Protein AF-A0A1M6PSC4-F1 (afdb_monomer_lite)

pLDDT: mean 75.32, std 22.08, range [25.25, 97.0]

Secondary structure (DSSP, 8-state):
--SHHHHHHHHHHHTTTTHHHHHHHHHHHHHHHHHHHT--TT-HHHHHHHHHHHHHHHHHHHHHHHHHHHHHHHHHHHHHHHHHHHHHHHHTT--HHHHHHHHHHHHHHHHHHHHH-S-HHHHHHHHHHHHHHHHHHHHHHHHHHHH---S--HHHHHHHTTS----SS-HHHHHHHHHHHHHHHHHHHHHHHHHHHHHHHHHH-TT--HHHHHHHHHHHHHHHHHHHHHHHHHHHHHHHHHHHHHHHHTT--HHHHHTSHHHHHHHHHHHHHHHHHHHHHHHHHHHHHHHHHHHHHHHHHTT--SSSSGGGT-SS----------S------------

Foldseek 3Di:
DPPPVVVVVVVVVVVVVVVVVVVVVVLVVVVVVVVVVPDDPVCVPVVVVVVVVLVVQLVVLCVPVPQLSNLQSVLVVVLVVLVVVLVVVVQVVPQNQVSLLVSLLVNLCSNLCSRPNDDLLSVLLSVLLNVLLVVLLVVLLVVLVVVPLFDDFPVVCVVCVVDPPDSVYGRSSVLSSVLSVVQSVLSSVLLSVLSVVLVVVCLVPVVDDLVRSLVVSLVVLVVVLVVSLVVLVCVVCVVCVVVVVVCVVVVDDPVCVCPGSVNVSSVVSSVSSSVSSVSSSSSSSNSSSVSSVVVVVVVVVVPDDDDCSVVVVPPPDDDDDDPDDDPDDDDDDDDDDDD

Sequence (339 aa):
MKQNHRKIFNNRKKGRRSRDSTCITFLFSLWIIQFSLAQQPGVSKQMNVIIILALILFILMKLIGKEKGTKAFFSLIINFLIIFTAIMLIAHNLNPITITILACILISYVSLFTINGKHPKTYAAFWSTLLTLAVLFFFIYFIGYAARIQGFSEEEFEEISLYSLYIGTNFTKLIISTIIMSLIGAIIDTAISISSSMNEVFLHNPSITRRKLFESGLNISRDILGTTTNTLYFAFVGGYMALILWLKDLHYSFGTIINSKVFCSEIISILCSSLGVTLIIPITAGITSYILLSKKQYAVADGNSSENLEHLSDSSPDLAIDSNLDTNKIDIIKGDDIP

InterPro domains:
  IPR012507 YibE/F-like [PF07907] (53-292)
  IPR012507 YibE/F-like [PTHR41771] (48-295)

Structure (mmCIF, N/CA/C/O backbone):
data_AF-A0A1M6PSC4-F1
#
_entry.id   AF-A0A1M6PSC4-F1
#
loop_
_atom_site.group_PDB
_atom_site.id
_atom_site.type_symbol
_atom_site.label_atom_id
_atom_site.label_alt_id
_atom_site.label_comp_id
_atom_site.label_asym_id
_atom_site.label_entity_id
_atom_site.label_seq_id
_atom_site.pdbx_PDB_ins_code
_atom_site.Cartn_x
_atom_site.Cartn_y
_atom_site.Cartn_z
_atom_site.occupancy
_atom_site.B_iso_or_equiv
_atom_site.auth_seq_id
_atom_site.auth_comp_id
_atom_site.auth_asym_id
_atom_site.auth_atom_id
_atom_site.pdbx_PDB_model_num
ATOM 1 N N . MET A 1 1 ? -1.200 -35.370 41.599 1.00 47.78 1 MET A N 1
ATOM 2 C CA . MET A 1 1 ? -0.891 -35.448 40.146 1.00 47.78 1 MET A CA 1
ATOM 3 C C . MET A 1 1 ? -1.398 -34.280 39.271 1.00 47.78 1 MET A C 1
ATOM 5 O O . MET A 1 1 ? -0.823 -34.076 38.212 1.00 47.78 1 MET A O 1
ATOM 9 N N . LYS A 1 2 ? -2.394 -33.460 39.662 1.00 47.69 2 LYS A N 1
ATOM 10 C CA . LYS A 1 2 ? -2.943 -32.381 38.794 1.00 47.69 2 LYS A CA 1
ATOM 11 C C . LYS A 1 2 ? -2.217 -31.016 38.821 1.00 47.69 2 LYS A C 1
ATOM 13 O O . LYS A 1 2 ? -2.503 -30.176 37.972 1.00 47.69 2 LYS A O 1
ATOM 18 N N . GLN A 1 3 ? -1.260 -30.779 39.725 1.00 42.09 3 GLN A N 1
ATOM 19 C CA . GLN A 1 3 ? -0.541 -29.490 39.806 1.00 42.09 3 GLN A CA 1
ATOM 20 C C . GLN A 1 3 ? 0.710 -29.385 38.908 1.00 42.09 3 GLN A C 1
ATOM 22 O O . GLN A 1 3 ? 1.080 -28.277 38.523 1.00 42.09 3 GLN A O 1
ATOM 27 N N . ASN A 1 4 ? 1.320 -30.501 38.485 1.00 39.34 4 ASN A N 1
ATOM 28 C CA . ASN A 1 4 ? 2.536 -30.463 37.654 1.00 39.34 4 ASN A CA 1
ATOM 29 C C . ASN A 1 4 ? 2.275 -30.181 36.163 1.00 39.34 4 ASN A C 1
ATOM 31 O O . ASN A 1 4 ? 3.125 -29.601 35.489 1.00 39.34 4 ASN A O 1
ATOM 35 N N . HIS A 1 5 ? 1.082 -30.485 35.641 1.00 47.16 5 HIS A N 1
ATOM 36 C CA . HIS A 1 5 ? 0.770 -30.243 34.226 1.00 47.16 5 HIS A CA 1
ATOM 37 C C . HIS A 1 5 ? 0.545 -28.761 33.874 1.00 47.16 5 HIS A C 1
ATOM 39 O O . HIS A 1 5 ? 0.805 -28.360 32.738 1.00 47.16 5 HIS A O 1
ATOM 45 N N . ARG A 1 6 ? 0.140 -27.910 34.832 1.00 46.25 6 ARG A N 1
ATOM 46 C CA . ARG A 1 6 ? -0.057 -26.468 34.573 1.00 46.25 6 ARG A CA 1
ATOM 47 C C . ARG A 1 6 ? 1.256 -25.685 34.441 1.00 46.25 6 ARG A C 1
ATOM 49 O O . ARG A 1 6 ? 1.306 -24.737 33.661 1.00 46.25 6 ARG A O 1
ATOM 56 N N . LYS A 1 7 ? 2.338 -26.095 35.117 1.00 44.38 7 LYS A N 1
ATOM 57 C CA . LYS A 1 7 ? 3.652 -25.425 35.000 1.00 44.38 7 LYS A CA 1
ATOM 58 C C . LYS A 1 7 ? 4.327 -25.670 33.642 1.00 44.38 7 LYS A C 1
ATOM 60 O O . LYS A 1 7 ? 4.937 -24.755 33.091 1.00 44.38 7 LYS A O 1
ATOM 65 N N . ILE A 1 8 ? 4.147 -26.852 33.048 1.00 49.69 8 ILE A N 1
ATOM 66 C CA . ILE A 1 8 ? 4.757 -27.203 31.751 1.00 49.69 8 ILE A CA 1
ATOM 67 C C . ILE A 1 8 ? 4.096 -26.436 30.592 1.00 49.69 8 ILE A C 1
ATOM 69 O O . ILE A 1 8 ? 4.782 -25.986 29.671 1.00 49.69 8 ILE A O 1
ATOM 73 N N . PHE A 1 9 ? 2.780 -26.205 30.651 1.00 46.97 9 PHE A N 1
ATOM 74 C CA . PHE A 1 9 ? 2.075 -25.437 29.619 1.00 46.97 9 PHE A CA 1
ATOM 75 C C . PHE A 1 9 ? 2.415 -23.938 29.649 1.00 46.97 9 PHE A C 1
ATOM 77 O O . PHE A 1 9 ? 2.524 -23.313 28.592 1.00 46.97 9 PHE A O 1
ATOM 84 N N . ASN A 1 10 ? 2.652 -23.369 30.837 1.00 40.81 10 ASN A N 1
ATOM 85 C CA . ASN A 1 10 ? 2.979 -21.947 30.965 1.00 40.81 10 ASN A CA 1
ATOM 86 C C . ASN A 1 10 ? 4.425 -21.630 30.528 1.00 40.81 10 ASN A C 1
ATOM 88 O O . ASN A 1 10 ? 4.666 -20.604 29.888 1.00 40.81 10 ASN A O 1
ATOM 92 N N . ASN A 1 11 ? 5.374 -22.552 30.741 1.00 41.44 11 ASN A N 1
ATOM 93 C CA . ASN A 1 11 ? 6.747 -22.401 30.236 1.00 41.44 11 ASN A CA 1
ATOM 94 C C . ASN A 1 11 ? 6.856 -22.545 28.706 1.00 41.44 11 ASN A C 1
ATOM 96 O O . ASN A 1 11 ? 7.694 -21.888 28.086 1.00 41.44 11 ASN A O 1
ATOM 100 N N . ARG A 1 12 ? 5.970 -23.315 28.055 1.00 41.81 12 ARG A N 1
ATOM 101 C CA . ARG A 1 12 ? 5.948 -23.417 26.582 1.00 41.81 12 ARG A CA 1
ATOM 102 C C . ARG A 1 12 ? 5.433 -22.151 25.883 1.00 41.81 12 ARG A C 1
ATOM 104 O O . ARG A 1 12 ? 5.868 -21.876 24.766 1.00 41.81 12 ARG A O 1
ATOM 111 N N . LYS A 1 13 ? 4.568 -21.348 26.520 1.00 39.62 13 LYS A N 1
ATOM 112 C CA . LYS A 1 13 ? 4.124 -20.051 25.961 1.00 39.62 13 LYS A CA 1
ATOM 113 C C . LYS A 1 13 ? 5.185 -18.952 26.094 1.00 39.62 13 LYS A C 1
ATOM 115 O O . LYS A 1 13 ? 5.331 -18.151 25.172 1.00 39.62 13 LYS A O 1
ATOM 120 N N . LYS A 1 14 ? 5.980 -18.949 27.172 1.00 36.34 14 LYS A N 1
ATOM 121 C CA . LYS A 1 14 ? 7.063 -17.965 27.370 1.00 36.34 14 LYS A CA 1
ATOM 122 C C . LYS A 1 14 ? 8.231 -18.175 26.386 1.00 36.34 14 LYS A C 1
ATOM 124 O O . LYS A 1 14 ? 8.782 -17.204 25.883 1.00 36.34 14 LYS A O 1
ATOM 129 N N . GLY A 1 15 ? 8.519 -19.427 26.007 1.00 34.31 15 GLY A N 1
ATOM 130 C CA . GLY A 1 15 ? 9.566 -19.788 25.033 1.00 34.31 15 GLY A CA 1
ATOM 131 C C . GLY A 1 15 ? 9.175 -19.772 23.542 1.00 34.31 15 GLY A C 1
ATOM 132 O O . GLY A 1 15 ? 10.025 -20.076 22.700 1.00 34.31 15 GLY A O 1
ATOM 133 N N . ARG A 1 16 ? 7.916 -19.461 23.188 1.00 40.41 16 ARG A N 1
ATOM 134 C CA . ARG A 1 16 ? 7.502 -19.192 21.790 1.00 40.41 16 ARG A CA 1
ATOM 135 C C . ARG A 1 16 ? 7.563 -17.706 21.445 1.00 40.41 16 ARG A C 1
ATOM 137 O O . ARG A 1 16 ? 8.015 -17.366 20.366 1.00 40.41 16 ARG A O 1
ATOM 144 N N . ARG A 1 17 ? 7.244 -16.822 22.397 1.00 40.16 17 ARG A N 1
ATOM 145 C CA . ARG A 1 17 ? 7.271 -15.364 22.181 1.00 40.16 17 ARG A CA 1
ATOM 146 C C . ARG A 1 17 ? 8.679 -14.781 21.980 1.00 40.16 17 ARG A C 1
ATOM 148 O O . ARG A 1 17 ? 8.799 -13.692 21.446 1.00 40.16 17 ARG A O 1
ATOM 155 N N . SER A 1 18 ? 9.724 -15.505 22.393 1.00 38.75 18 SER A N 1
ATOM 156 C CA . SER A 1 18 ? 11.133 -15.115 22.204 1.00 38.75 18 SER A CA 1
ATOM 157 C C . SER A 1 18 ? 11.758 -15.648 20.906 1.00 38.75 18 SER A C 1
ATOM 159 O O . SER A 1 18 ? 12.846 -15.203 20.541 1.00 38.75 18 SER A O 1
ATOM 161 N N . ARG A 1 19 ? 11.113 -16.614 20.232 1.00 40.97 19 ARG A N 1
ATOM 162 C CA . ARG A 1 19 ? 11.652 -17.267 19.025 1.00 40.97 19 ARG A CA 1
ATOM 163 C C . ARG A 1 19 ? 11.301 -16.512 17.741 1.00 40.97 19 ARG A C 1
ATOM 165 O O . ARG A 1 19 ? 12.108 -16.468 16.820 1.00 40.97 19 ARG A O 1
ATOM 172 N N . ASP A 1 20 ? 10.150 -15.844 17.725 1.00 46.88 20 ASP A N 1
ATOM 173 C CA . ASP A 1 20 ? 9.727 -15.032 16.578 1.00 46.88 20 ASP A CA 1
ATOM 174 C C . ASP A 1 20 ? 10.609 -13.778 16.426 1.00 46.88 20 ASP A C 1
ATOM 176 O O . ASP A 1 20 ? 11.007 -13.426 15.318 1.00 46.88 20 ASP A O 1
ATOM 180 N N . SER A 1 21 ? 11.027 -13.161 17.541 1.00 43.56 21 SER A N 1
ATOM 181 C CA . SER A 1 21 ? 11.945 -12.012 17.514 1.00 43.56 21 SER A CA 1
ATOM 182 C C . SER A 1 21 ? 13.343 -12.391 17.021 1.00 43.56 21 SER A C 1
ATOM 184 O O . SER A 1 21 ? 13.965 -11.620 16.298 1.00 43.56 21 SER A O 1
ATOM 186 N N . THR A 1 22 ? 13.842 -13.585 17.358 1.00 46.12 22 THR A N 1
ATOM 187 C CA . THR A 1 22 ? 15.180 -14.036 16.932 1.00 46.12 22 THR A CA 1
ATOM 188 C C . THR A 1 22 ? 15.235 -14.352 15.439 1.00 46.12 22 THR A C 1
ATOM 190 O O . THR A 1 22 ? 16.237 -14.046 14.803 1.00 46.12 22 THR A O 1
ATOM 193 N N . CYS A 1 23 ? 14.153 -14.872 14.852 1.00 42.59 23 CYS A N 1
ATOM 194 C CA . CYS A 1 23 ? 14.085 -15.131 13.412 1.00 42.59 23 CYS A CA 1
ATOM 195 C C . CYS A 1 23 ? 14.089 -13.831 12.587 1.00 42.59 23 CYS A C 1
ATOM 197 O O . CYS A 1 23 ? 14.853 -13.713 11.632 1.00 42.59 23 CYS A O 1
ATOM 199 N N . ILE A 1 24 ? 13.323 -12.818 13.011 1.00 49.88 24 ILE A N 1
ATOM 200 C CA . ILE A 1 24 ? 13.306 -11.498 12.356 1.00 49.88 24 ILE A CA 1
ATOM 201 C C . ILE A 1 24 ? 14.675 -10.820 12.474 1.00 49.88 24 ILE A C 1
ATOM 203 O O . ILE A 1 24 ? 15.174 -10.279 11.494 1.00 49.88 24 ILE A O 1
ATOM 207 N N . THR A 1 25 ? 15.316 -10.901 13.644 1.00 51.84 25 THR A N 1
ATOM 208 C CA . THR A 1 25 ? 16.642 -10.293 13.854 1.00 51.84 25 THR A CA 1
ATOM 209 C C . THR A 1 25 ? 17.720 -10.978 13.006 1.00 51.84 25 THR A C 1
ATOM 211 O O . THR A 1 25 ? 18.606 -10.306 12.492 1.00 51.84 25 THR A O 1
ATOM 214 N N . PHE A 1 26 ? 17.617 -12.296 12.798 1.00 57.78 26 PHE A N 1
ATOM 215 C CA . PHE A 1 26 ? 18.549 -13.059 11.964 1.00 57.78 26 PHE A CA 1
ATOM 216 C C . PHE A 1 26 ? 18.384 -12.760 10.467 1.00 57.78 26 PHE A C 1
ATOM 218 O O . PHE A 1 26 ? 19.369 -12.587 9.752 1.00 57.78 26 PHE A O 1
ATOM 225 N N . LEU A 1 27 ? 17.141 -12.629 9.991 1.00 51.41 27 LEU A N 1
ATOM 226 C CA . LEU A 1 27 ? 16.865 -12.180 8.623 1.00 51.41 27 LEU A CA 1
ATOM 227 C C . LEU A 1 27 ? 17.336 -10.733 8.404 1.00 51.41 27 LEU A C 1
ATOM 229 O O . LEU A 1 27 ? 17.891 -10.422 7.355 1.00 51.41 27 LEU A O 1
ATOM 233 N N . PHE A 1 28 ? 17.202 -9.877 9.420 1.00 52.31 28 PHE A N 1
ATOM 234 C CA . PHE A 1 28 ? 17.687 -8.496 9.395 1.00 52.31 28 PHE A CA 1
ATOM 235 C C . PHE A 1 28 ? 19.222 -8.410 9.369 1.00 52.31 28 PHE A C 1
ATOM 237 O O . PHE A 1 28 ? 19.784 -7.610 8.624 1.00 52.31 28 PHE A O 1
ATOM 244 N N . SER A 1 29 ? 19.924 -9.263 10.124 1.00 55.22 29 SER A N 1
ATOM 245 C CA . SER A 1 29 ? 21.392 -9.318 10.095 1.00 55.22 29 SER A CA 1
ATOM 246 C C . SER A 1 29 ? 21.925 -9.879 8.778 1.00 55.22 29 SER A C 1
ATOM 248 O O . SER A 1 29 ? 22.892 -9.349 8.236 1.00 55.22 29 SER A O 1
ATOM 250 N N . LEU A 1 30 ? 21.270 -10.907 8.227 1.00 60.22 30 LEU A N 1
ATOM 251 C CA . LEU A 1 30 ? 21.608 -11.456 6.911 1.00 60.22 30 LEU A CA 1
ATOM 252 C C . LEU A 1 30 ? 21.404 -10.403 5.806 1.00 60.22 30 LEU A C 1
ATOM 254 O O . LEU A 1 30 ? 22.179 -10.337 4.853 1.00 60.22 30 LEU A O 1
ATOM 258 N N . TRP A 1 31 ? 20.396 -9.544 5.975 1.00 62.03 31 TRP A N 1
ATOM 259 C CA . TRP A 1 31 ? 20.095 -8.436 5.077 1.00 62.03 31 TRP A CA 1
ATOM 260 C C . TRP A 1 31 ? 21.144 -7.319 5.122 1.00 62.03 31 TRP A C 1
ATOM 262 O O . TRP A 1 31 ? 21.599 -6.905 4.061 1.00 62.03 31 TRP A O 1
ATOM 272 N N . ILE A 1 32 ? 21.590 -6.877 6.307 1.00 61.88 32 ILE A N 1
ATOM 273 C CA . ILE A 1 32 ? 22.673 -5.876 6.418 1.00 61.88 32 ILE A CA 1
ATOM 274 C C . ILE A 1 32 ? 23.929 -6.363 5.689 1.00 61.88 32 ILE A C 1
ATOM 276 O O . ILE A 1 32 ? 24.582 -5.588 4.994 1.00 61.88 32 ILE A O 1
ATOM 280 N N . ILE A 1 33 ? 24.242 -7.654 5.808 1.00 61.41 33 ILE A N 1
ATOM 281 C CA . ILE A 1 33 ? 25.411 -8.253 5.161 1.00 61.41 33 ILE A CA 1
ATOM 282 C C . ILE A 1 33 ? 25.244 -8.258 3.632 1.00 61.41 33 ILE A C 1
ATOM 284 O O . ILE A 1 33 ? 26.150 -7.824 2.928 1.00 61.41 33 ILE A O 1
ATOM 288 N N . GLN A 1 34 ? 24.085 -8.669 3.109 1.00 55.06 34 GLN A N 1
ATOM 289 C CA . GLN A 1 34 ? 23.806 -8.663 1.664 1.00 55.06 34 GLN A CA 1
ATOM 290 C C . GLN A 1 34 ? 23.739 -7.246 1.068 1.00 55.06 34 GLN A C 1
ATOM 292 O O . GLN A 1 34 ? 24.283 -7.002 -0.005 1.00 55.06 34 GLN A O 1
ATOM 297 N N . PHE A 1 35 ? 23.129 -6.292 1.776 1.00 57.25 35 PHE A N 1
ATOM 298 C CA . PHE A 1 35 ? 23.054 -4.889 1.359 1.00 57.25 35 PHE A CA 1
ATOM 299 C C . PHE A 1 35 ? 24.438 -4.223 1.338 1.00 57.25 35 PHE A C 1
ATOM 301 O O . PHE A 1 35 ? 24.756 -3.490 0.405 1.00 57.25 35 PHE A O 1
ATOM 308 N N . SER A 1 36 ? 25.284 -4.528 2.329 1.00 51.75 36 SER A N 1
ATOM 309 C CA . SER A 1 36 ? 26.670 -4.046 2.395 1.00 51.75 36 SER A CA 1
ATOM 310 C C . SER A 1 36 ? 27.530 -4.591 1.245 1.00 51.75 36 SER A C 1
ATOM 312 O O . SER A 1 36 ? 28.344 -3.867 0.679 1.00 51.75 36 SER A O 1
ATOM 314 N N . LEU A 1 37 ? 27.308 -5.843 0.828 1.00 47.47 37 LEU A N 1
ATOM 315 C CA . LEU A 1 37 ? 28.024 -6.455 -0.299 1.00 47.47 37 LEU A CA 1
ATOM 316 C C . LEU A 1 37 ? 27.586 -5.922 -1.677 1.00 47.47 37 LEU A C 1
ATOM 318 O O . LEU A 1 37 ? 28.327 -6.075 -2.644 1.00 47.47 37 LEU A O 1
ATOM 322 N N . ALA A 1 38 ? 26.418 -5.283 -1.780 1.00 53.62 38 ALA A N 1
ATOM 323 C CA . ALA A 1 38 ? 25.881 -4.751 -3.036 1.00 53.62 38 ALA A CA 1
ATOM 324 C C . ALA A 1 38 ? 26.352 -3.318 -3.374 1.00 53.62 38 ALA A C 1
ATOM 326 O O . ALA A 1 38 ? 25.951 -2.766 -4.401 1.00 53.62 38 ALA A O 1
ATOM 327 N N . GLN A 1 39 ? 27.189 -2.685 -2.541 1.00 48.69 39 GLN A N 1
ATOM 328 C CA . GLN A 1 39 ? 27.662 -1.320 -2.791 1.00 48.69 39 GLN A CA 1
ATOM 329 C C . GLN A 1 39 ? 28.744 -1.258 -3.882 1.00 48.69 39 GLN A C 1
ATOM 331 O O . GLN A 1 39 ? 29.875 -1.701 -3.702 1.00 48.69 39 GLN A O 1
ATOM 336 N N . GLN A 1 40 ? 28.397 -0.629 -5.007 1.00 47.75 40 GLN A N 1
ATOM 337 C CA . GLN A 1 40 ? 29.314 -0.256 -6.088 1.00 47.75 40 GLN A CA 1
ATOM 338 C C . GLN A 1 40 ? 29.975 1.119 -5.815 1.00 47.75 40 GLN A C 1
ATOM 340 O O . GLN A 1 40 ? 29.320 2.031 -5.302 1.00 47.75 40 GLN A O 1
ATOM 345 N N . PRO A 1 41 ? 31.248 1.335 -6.200 1.00 45.53 41 PRO A N 1
ATOM 346 C CA . PRO A 1 41 ? 32.040 2.512 -5.807 1.00 45.53 41 PRO A CA 1
ATOM 347 C C . PRO A 1 41 ? 31.604 3.865 -6.422 1.00 45.53 41 PRO A C 1
ATOM 349 O O . PRO A 1 41 ? 32.075 4.910 -5.977 1.00 45.53 41 PRO A O 1
ATOM 352 N N . GLY A 1 42 ? 30.679 3.889 -7.393 1.00 47.16 42 GLY A N 1
ATOM 353 C CA . GLY A 1 42 ? 30.141 5.120 -8.010 1.00 47.16 42 GLY A CA 1
ATOM 354 C C . GLY A 1 42 ? 28.932 5.753 -7.298 1.00 47.16 42 GLY A C 1
ATOM 355 O O . GLY A 1 42 ? 28.492 6.841 -7.662 1.00 47.16 42 GLY A O 1
ATOM 356 N N . VAL A 1 43 ? 28.394 5.098 -6.268 1.00 52.97 43 VAL A N 1
ATOM 357 C CA . VAL A 1 43 ? 27.101 5.428 -5.634 1.00 52.97 43 VAL A CA 1
ATOM 358 C C . VAL A 1 43 ? 27.240 6.484 -4.503 1.00 52.97 43 VAL A C 1
ATOM 360 O O . VAL A 1 43 ? 26.263 6.958 -3.918 1.00 52.97 43 VAL A O 1
ATOM 363 N N . SER A 1 44 ? 28.468 6.929 -4.212 1.00 53.16 44 SER A N 1
ATOM 364 C CA . SER A 1 44 ? 28.820 7.688 -2.998 1.00 53.16 44 SER A CA 1
ATOM 365 C C . SER A 1 44 ? 28.173 9.076 -2.864 1.00 53.16 44 SER A C 1
ATOM 367 O O . SER A 1 44 ? 27.804 9.467 -1.758 1.00 53.16 44 SER A O 1
ATOM 369 N N . LYS A 1 45 ? 27.979 9.829 -3.958 1.00 56.00 45 LYS A N 1
ATOM 370 C CA . LYS A 1 45 ? 27.352 11.169 -3.889 1.00 56.00 45 LYS A CA 1
ATOM 371 C C . LYS A 1 45 ? 25.826 11.121 -3.776 1.00 56.00 45 LYS A C 1
ATOM 373 O O . LYS A 1 45 ? 25.259 11.899 -3.014 1.00 56.00 45 LYS A O 1
ATOM 378 N N . GLN A 1 46 ? 25.163 10.216 -4.496 1.00 57.41 46 GLN A N 1
ATOM 379 C CA . GLN A 1 46 ? 23.697 10.107 -4.481 1.00 57.41 46 GLN A CA 1
ATOM 380 C C . GLN A 1 46 ? 23.184 9.504 -3.166 1.00 57.41 46 GLN A C 1
ATOM 382 O O . GLN A 1 46 ? 22.181 9.973 -2.626 1.00 57.41 46 GLN A O 1
ATOM 387 N N . MET A 1 47 ? 23.915 8.546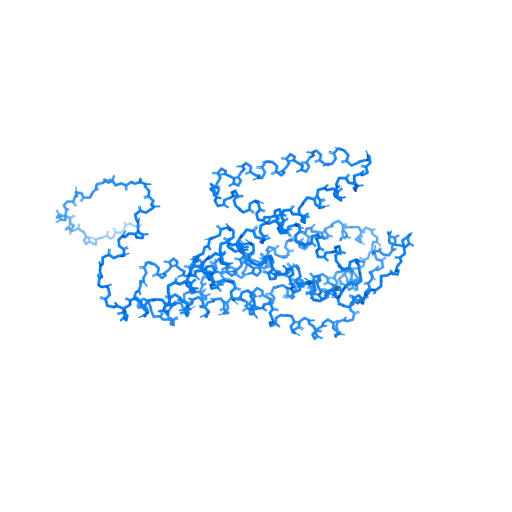 -2.581 1.00 64.56 47 MET A N 1
ATOM 388 C CA . MET A 1 47 ? 23.561 7.981 -1.274 1.00 64.56 47 MET A CA 1
ATOM 389 C C . MET A 1 47 ? 23.573 9.014 -0.150 1.00 64.56 47 MET A C 1
ATOM 391 O O . MET A 1 47 ? 22.681 8.985 0.695 1.00 64.56 47 MET A O 1
ATOM 395 N N . ASN A 1 48 ? 24.510 9.966 -0.164 1.00 77.12 48 ASN A N 1
ATOM 396 C CA . ASN A 1 48 ? 24.557 11.013 0.857 1.00 77.12 48 ASN A CA 1
ATOM 397 C C . ASN A 1 48 ? 23.292 11.886 0.842 1.00 77.12 48 ASN A C 1
ATOM 399 O O . ASN A 1 48 ? 22.750 12.190 1.902 1.00 77.12 48 ASN A O 1
ATOM 403 N N . VAL A 1 49 ? 22.776 12.241 -0.339 1.00 87.06 49 VAL A N 1
ATOM 404 C CA . VAL A 1 49 ? 21.560 13.066 -0.457 1.00 87.06 49 VAL A CA 1
ATOM 405 C C . VAL A 1 49 ? 20.318 12.301 0.005 1.00 87.06 49 VAL A C 1
ATOM 407 O O . VAL A 1 49 ? 19.506 12.854 0.744 1.00 87.06 49 VAL A O 1
ATOM 410 N N . ILE A 1 50 ? 20.191 11.021 -0.363 1.00 84.75 50 ILE A N 1
ATOM 411 C CA . ILE A 1 50 ? 19.065 10.173 0.066 1.00 84.75 50 ILE A CA 1
ATOM 412 C C . ILE A 1 50 ? 19.046 10.035 1.592 1.00 84.75 50 ILE A C 1
ATOM 414 O O . ILE A 1 50 ? 17.989 10.168 2.206 1.00 84.75 50 ILE A O 1
ATOM 418 N N . ILE A 1 51 ? 20.210 9.821 2.214 1.00 86.50 51 ILE A N 1
ATOM 419 C CA . ILE A 1 51 ? 20.331 9.719 3.675 1.00 86.50 51 ILE A CA 1
ATOM 420 C C . ILE A 1 51 ? 19.940 11.042 4.344 1.00 86.50 51 ILE A C 1
ATOM 422 O O . ILE A 1 51 ? 19.192 11.026 5.322 1.00 86.50 51 ILE A O 1
ATOM 426 N N . ILE A 1 52 ? 20.390 12.183 3.809 1.00 90.12 52 ILE A N 1
ATOM 427 C CA . ILE A 1 52 ? 20.016 13.508 4.326 1.00 90.12 52 ILE A CA 1
ATOM 428 C C . ILE A 1 52 ? 18.499 13.713 4.236 1.00 90.12 52 ILE A C 1
ATOM 430 O O . ILE A 1 52 ? 17.879 14.104 5.224 1.00 90.12 52 ILE A O 1
ATOM 434 N N . LEU A 1 53 ? 17.881 13.406 3.092 1.00 89.81 53 LEU A N 1
ATOM 435 C CA . LEU A 1 53 ? 16.439 13.571 2.906 1.00 89.81 53 LEU A CA 1
ATOM 436 C C . LEU A 1 53 ? 15.632 12.635 3.819 1.00 89.81 53 LEU A C 1
ATOM 438 O O . LEU A 1 53 ? 14.649 13.061 4.424 1.00 89.81 53 LEU A O 1
ATOM 442 N N . ALA A 1 54 ? 16.079 11.388 3.982 1.00 89.44 54 ALA A N 1
ATOM 443 C CA . ALA A 1 54 ? 15.475 10.436 4.910 1.00 89.44 54 ALA A CA 1
ATOM 444 C C . ALA A 1 54 ? 15.570 10.914 6.368 1.00 89.44 54 ALA A C 1
ATOM 446 O O . ALA A 1 54 ? 14.621 10.750 7.135 1.00 89.44 54 ALA A O 1
ATOM 447 N N . LEU A 1 55 ? 16.685 11.545 6.749 1.00 91.31 55 LEU A N 1
ATOM 448 C CA . LEU A 1 55 ? 16.880 12.109 8.083 1.00 91.31 55 LEU A CA 1
ATOM 449 C C . LEU A 1 55 ? 15.968 13.321 8.314 1.00 91.31 55 LEU A C 1
ATOM 451 O O . LEU A 1 55 ? 15.328 13.407 9.362 1.00 91.31 55 LEU A O 1
ATOM 455 N N . ILE A 1 56 ? 15.844 14.215 7.329 1.00 94.38 56 ILE A N 1
ATOM 456 C CA . ILE A 1 56 ? 14.901 15.342 7.381 1.00 94.38 56 ILE A CA 1
ATOM 457 C C . ILE A 1 56 ? 13.467 14.823 7.540 1.00 94.38 56 ILE A C 1
ATOM 459 O O . ILE A 1 56 ? 12.753 15.268 8.441 1.00 94.38 56 ILE A O 1
ATOM 463 N N . LEU A 1 57 ? 13.065 13.837 6.730 1.00 92.50 57 LEU A N 1
ATOM 464 C CA . LEU A 1 57 ? 11.750 13.202 6.829 1.00 92.50 57 LEU A CA 1
ATOM 465 C C . LEU A 1 57 ? 11.522 12.609 8.225 1.00 92.50 57 LEU A C 1
ATOM 467 O O . LEU A 1 57 ? 10.478 12.846 8.830 1.00 92.50 57 LEU A O 1
ATOM 471 N N . PHE A 1 58 ? 12.507 11.888 8.765 1.00 93.31 58 PHE A N 1
ATOM 472 C CA . PHE A 1 58 ? 12.425 11.312 10.104 1.00 93.31 58 PHE A CA 1
ATOM 473 C C . PHE A 1 58 ? 12.224 12.378 11.187 1.00 93.31 58 PHE A C 1
ATOM 475 O O . PHE A 1 58 ? 11.356 12.216 12.048 1.00 93.31 58 PHE A O 1
ATOM 482 N N . ILE A 1 59 ? 12.987 13.476 11.140 1.00 94.69 59 ILE A N 1
ATOM 483 C CA . ILE A 1 59 ? 12.854 14.582 12.098 1.00 94.69 59 ILE A CA 1
ATOM 484 C C . ILE A 1 59 ? 11.455 15.197 12.011 1.00 94.69 59 ILE A C 1
ATOM 486 O O . ILE A 1 59 ? 10.809 15.356 13.047 1.00 94.69 59 ILE A O 1
ATOM 490 N N . LEU A 1 60 ? 10.957 15.490 10.805 1.00 94.94 60 LEU A N 1
ATOM 491 C CA . LEU A 1 60 ? 9.621 16.065 10.610 1.00 94.94 60 LEU A CA 1
ATOM 492 C C . LEU A 1 60 ? 8.518 15.125 11.110 1.00 94.94 60 LEU A C 1
ATOM 494 O O . LEU A 1 60 ? 7.635 15.552 11.855 1.00 94.94 60 LEU A O 1
ATOM 498 N N . MET A 1 61 ? 8.589 13.836 10.766 1.00 94.06 61 MET A N 1
ATOM 499 C CA . MET A 1 61 ? 7.623 12.841 11.236 1.00 94.06 61 MET A CA 1
ATOM 500 C C . MET A 1 61 ? 7.650 12.707 12.758 1.00 94.06 61 MET A C 1
ATOM 502 O O . MET A 1 61 ? 6.592 12.614 13.381 1.00 94.06 61 MET A O 1
ATOM 506 N N . LYS A 1 62 ? 8.834 12.726 13.376 1.00 92.88 62 LYS A N 1
ATOM 507 C CA . LYS A 1 62 ? 8.974 12.680 14.834 1.00 92.88 62 LYS A CA 1
ATOM 508 C C . LYS A 1 62 ? 8.424 13.942 15.500 1.00 92.88 62 LYS A C 1
ATOM 510 O O . LYS A 1 62 ? 7.768 13.830 16.531 1.00 92.88 62 LYS A O 1
ATOM 515 N N . LEU A 1 63 ? 8.668 15.118 14.924 1.00 94.81 63 LEU A N 1
ATOM 516 C CA . LEU A 1 63 ? 8.226 16.395 15.483 1.00 94.81 63 LEU A CA 1
ATOM 517 C C . LEU A 1 63 ? 6.698 16.547 15.409 1.00 94.81 63 LEU A C 1
ATOM 519 O O . LEU A 1 63 ? 6.068 16.883 16.407 1.00 94.81 63 LEU A O 1
ATOM 523 N N . ILE A 1 64 ? 6.101 16.243 14.252 1.00 95.38 64 ILE A N 1
ATOM 524 C CA . ILE A 1 64 ? 4.664 16.431 13.994 1.00 95.38 64 ILE A CA 1
ATOM 525 C C . ILE A 1 64 ? 3.850 15.240 14.516 1.00 95.38 64 ILE A C 1
ATOM 527 O O . ILE A 1 64 ? 2.853 15.402 15.215 1.00 95.38 64 ILE A O 1
ATOM 531 N N . GLY A 1 65 ? 4.282 14.018 14.199 1.00 87.06 65 GLY A N 1
ATOM 532 C CA . GLY A 1 65 ? 3.572 12.783 14.537 1.00 87.06 65 GLY A CA 1
ATOM 533 C C . GLY A 1 65 ? 3.923 12.195 15.907 1.00 87.06 65 GLY A C 1
ATOM 534 O O . GLY A 1 65 ? 3.357 11.161 16.278 1.00 87.06 65 GLY A O 1
ATOM 535 N N . LYS A 1 66 ? 4.859 12.799 16.655 1.00 92.12 66 LYS A N 1
ATOM 536 C CA . LYS A 1 66 ? 5.351 12.319 17.961 1.00 92.12 66 LYS A CA 1
ATOM 537 C C . LYS A 1 66 ? 5.751 10.830 17.898 1.00 92.12 66 LYS A C 1
ATOM 539 O O . LYS A 1 66 ? 6.493 10.394 17.010 1.00 92.12 66 LYS A O 1
ATOM 544 N N . GLU A 1 67 ? 5.243 10.010 18.819 1.00 90.12 67 GLU A N 1
ATOM 545 C CA . GLU A 1 67 ? 5.497 8.565 18.821 1.00 90.12 67 GLU A CA 1
ATOM 546 C C . GLU A 1 67 ? 4.924 7.845 17.597 1.00 90.12 67 GLU A C 1
ATOM 548 O O . GLU A 1 67 ? 5.540 6.903 17.095 1.00 90.12 67 GLU A O 1
ATOM 553 N N . LYS A 1 68 ? 3.748 8.264 17.111 1.00 87.94 68 LYS A N 1
ATOM 554 C CA . LYS A 1 68 ? 3.106 7.634 15.949 1.00 87.94 68 LYS A CA 1
ATOM 555 C C . LYS A 1 68 ? 3.914 7.884 14.681 1.00 87.94 68 LYS A C 1
ATOM 557 O O . LYS A 1 68 ? 4.098 6.958 13.900 1.00 87.94 68 LYS A O 1
ATOM 562 N N . GLY A 1 69 ? 4.459 9.090 14.522 1.00 89.50 69 GLY A N 1
ATOM 563 C CA . GLY A 1 69 ? 5.341 9.433 13.407 1.00 89.50 69 GLY A CA 1
ATOM 564 C C . GLY A 1 69 ? 6.637 8.622 13.411 1.00 89.50 69 GLY A C 1
ATOM 565 O O . GLY A 1 69 ? 7.031 8.086 12.379 1.00 89.50 69 GLY A O 1
ATOM 566 N N . THR A 1 70 ? 7.241 8.423 14.588 1.00 90.94 70 THR A N 1
ATOM 567 C CA . THR A 1 70 ? 8.422 7.550 14.734 1.00 90.94 70 THR A CA 1
ATOM 568 C C . THR A 1 70 ? 8.095 6.104 14.339 1.00 90.94 70 THR A C 1
ATOM 570 O O . THR A 1 70 ? 8.819 5.493 13.552 1.00 90.94 70 THR A O 1
ATOM 573 N N . LYS A 1 71 ? 6.972 5.559 14.832 1.00 91.31 71 LYS A N 1
ATOM 574 C CA . LYS A 1 71 ? 6.496 4.207 14.484 1.00 91.31 71 LYS A CA 1
ATOM 575 C C . LYS A 1 71 ? 6.199 4.069 12.986 1.00 91.31 71 LYS A C 1
ATOM 577 O O . LYS A 1 71 ? 6.533 3.041 12.406 1.00 91.31 71 LYS A O 1
ATOM 582 N N . ALA A 1 72 ? 5.623 5.095 12.359 1.00 90.19 72 ALA A N 1
ATOM 583 C CA . ALA A 1 72 ? 5.340 5.116 10.925 1.00 90.19 72 ALA A CA 1
ATOM 584 C C . ALA A 1 72 ? 6.621 5.085 10.077 1.00 90.19 72 ALA A C 1
ATOM 586 O O . ALA A 1 72 ? 6.697 4.302 9.134 1.00 90.19 72 ALA A O 1
ATOM 587 N N . PHE A 1 73 ? 7.657 5.840 10.454 1.00 92.38 73 PHE A N 1
ATOM 588 C CA . PHE A 1 73 ? 8.944 5.800 9.753 1.00 92.38 73 PHE A CA 1
ATOM 589 C C . PHE A 1 73 ? 9.616 4.419 9.840 1.00 92.38 73 PHE A C 1
ATOM 591 O O . PHE A 1 73 ? 10.041 3.866 8.828 1.00 92.38 73 PHE A O 1
ATOM 598 N N . PHE A 1 74 ? 9.652 3.804 11.029 1.00 91.56 74 PHE A N 1
ATOM 599 C CA . PHE A 1 74 ? 10.166 2.435 11.166 1.00 91.56 74 PHE A CA 1
ATOM 600 C C . PHE A 1 74 ? 9.316 1.413 10.404 1.00 91.56 74 PHE A C 1
ATOM 602 O O . PHE A 1 74 ? 9.864 0.493 9.801 1.00 91.56 74 PHE A O 1
ATOM 609 N N . SER A 1 75 ? 7.991 1.584 10.385 1.00 91.94 75 SER A N 1
ATOM 610 C CA . SER A 1 75 ? 7.102 0.746 9.580 1.00 91.94 75 SER A CA 1
ATOM 611 C C . SER A 1 75 ? 7.418 0.851 8.089 1.00 91.94 75 SER A C 1
ATOM 613 O O . SER A 1 75 ? 7.404 -0.169 7.407 1.00 91.94 75 SER A O 1
ATOM 615 N N . LEU A 1 76 ? 7.734 2.048 7.584 1.00 91.12 76 LEU A N 1
ATOM 616 C CA . LEU A 1 76 ? 8.130 2.261 6.191 1.00 91.12 76 LEU A CA 1
ATOM 617 C C . LEU A 1 76 ? 9.403 1.474 5.857 1.00 91.12 76 LEU A C 1
ATOM 619 O O . LEU A 1 76 ? 9.420 0.752 4.862 1.00 91.12 76 LEU A O 1
ATOM 623 N N . ILE A 1 77 ? 10.425 1.535 6.718 1.00 92.00 77 ILE A N 1
ATOM 624 C CA . ILE A 1 77 ? 11.661 0.754 6.545 1.00 92.00 77 ILE A CA 1
ATOM 625 C C . ILE A 1 77 ? 11.351 -0.746 6.524 1.00 92.00 77 ILE A C 1
ATOM 627 O O . ILE A 1 77 ? 11.804 -1.456 5.632 1.00 92.00 77 ILE A O 1
ATOM 631 N N . ILE A 1 78 ? 10.552 -1.245 7.470 1.00 93.69 78 ILE A N 1
ATOM 632 C CA . ILE A 1 78 ? 10.200 -2.671 7.520 1.00 93.69 78 ILE A CA 1
ATOM 633 C C . ILE A 1 78 ? 9.409 -3.087 6.270 1.00 93.69 78 ILE A C 1
ATOM 635 O O . ILE A 1 78 ? 9.677 -4.146 5.709 1.00 93.69 78 ILE A O 1
ATOM 639 N N . ASN A 1 79 ? 8.479 -2.261 5.788 1.00 94.06 79 ASN A N 1
ATOM 640 C CA . ASN A 1 79 ? 7.736 -2.540 4.558 1.00 94.06 79 ASN A CA 1
ATOM 641 C C . ASN A 1 79 ? 8.653 -2.585 3.334 1.00 94.06 79 ASN A C 1
ATOM 643 O O . ASN A 1 79 ? 8.538 -3.507 2.529 1.00 94.06 79 ASN A O 1
ATOM 647 N N . PHE A 1 80 ? 9.600 -1.650 3.229 1.00 91.75 80 PHE A N 1
ATOM 648 C CA . PHE A 1 80 ? 10.625 -1.676 2.188 1.00 91.75 80 PHE A CA 1
ATOM 649 C C . PHE A 1 80 ? 11.424 -2.988 2.222 1.00 91.75 80 PHE A C 1
ATOM 651 O O . PHE A 1 80 ? 11.609 -3.624 1.187 1.00 91.75 80 PHE A O 1
ATOM 658 N N . LEU A 1 81 ? 11.815 -3.455 3.413 1.00 92.69 81 LEU A N 1
ATOM 659 C CA . LEU A 1 81 ? 12.503 -4.739 3.584 1.00 92.69 81 LEU A CA 1
ATOM 660 C C . LEU A 1 81 ? 11.652 -5.937 3.164 1.00 92.69 81 LEU A C 1
ATOM 662 O O . LEU A 1 81 ? 12.175 -6.873 2.556 1.00 92.69 81 LEU A O 1
ATOM 666 N N . ILE A 1 82 ? 10.355 -5.925 3.474 1.00 93.88 82 ILE A N 1
ATOM 667 C CA . ILE A 1 82 ? 9.431 -6.990 3.069 1.00 93.88 82 ILE A CA 1
ATOM 668 C C . ILE A 1 82 ? 9.321 -7.038 1.542 1.00 93.88 82 ILE A C 1
ATOM 670 O O . ILE A 1 82 ? 9.447 -8.120 0.968 1.00 93.88 82 ILE A O 1
ATOM 674 N N . ILE A 1 83 ? 9.146 -5.887 0.885 1.00 92.56 83 ILE A N 1
ATOM 675 C CA . ILE A 1 83 ? 9.076 -5.793 -0.581 1.00 92.56 83 ILE A CA 1
ATOM 676 C C . ILE A 1 83 ? 10.390 -6.266 -1.207 1.00 92.56 83 ILE A C 1
ATOM 678 O O . ILE A 1 83 ? 10.380 -7.104 -2.106 1.00 92.56 83 ILE A O 1
ATOM 682 N N . PHE A 1 84 ? 11.529 -5.802 -0.697 1.00 90.94 84 PHE A N 1
ATOM 683 C CA . PHE A 1 84 ? 12.840 -6.212 -1.194 1.00 90.94 84 PHE A CA 1
ATOM 684 C C . PHE A 1 84 ? 13.071 -7.723 -1.044 1.00 90.94 84 PHE A C 1
ATOM 686 O O . PHE A 1 84 ? 13.509 -8.393 -1.979 1.00 90.94 84 PHE A O 1
ATOM 693 N N . THR A 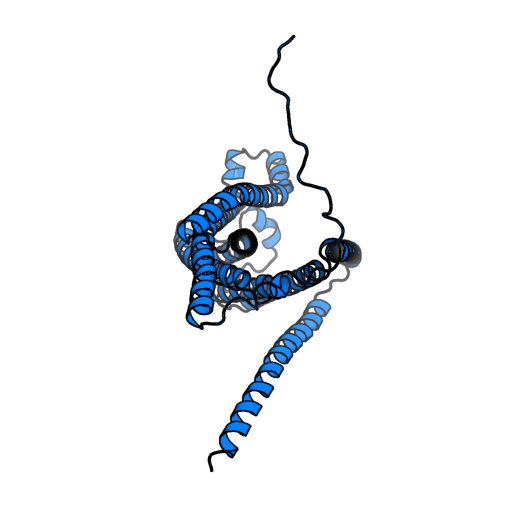1 85 ? 12.715 -8.289 0.111 1.00 88.69 85 THR A N 1
ATOM 694 C CA . THR A 1 85 ? 12.810 -9.736 0.355 1.00 88.69 85 THR A CA 1
ATOM 695 C C . THR A 1 85 ? 11.883 -10.515 -0.576 1.00 88.69 85 THR A C 1
ATOM 697 O O . THR A 1 85 ? 12.276 -11.560 -1.091 1.00 88.69 85 THR A O 1
ATOM 700 N N . ALA A 1 86 ? 10.675 -10.005 -0.838 1.00 90.94 86 ALA A N 1
ATOM 701 C CA . ALA A 1 86 ? 9.749 -10.596 -1.798 1.00 90.94 86 ALA A CA 1
ATOM 702 C C . ALA A 1 86 ? 10.354 -10.645 -3.210 1.00 90.94 86 ALA A C 1
ATOM 704 O O . ALA A 1 86 ? 10.327 -11.700 -3.839 1.00 90.94 86 ALA A O 1
ATOM 705 N N . ILE A 1 87 ? 10.974 -9.555 -3.672 1.00 89.44 87 ILE A N 1
ATOM 706 C CA . ILE A 1 87 ? 11.669 -9.506 -4.970 1.00 89.44 87 ILE A CA 1
ATOM 707 C C . ILE A 1 87 ? 12.808 -10.534 -5.014 1.00 89.44 87 ILE A C 1
ATOM 709 O O . ILE A 1 87 ? 12.900 -11.309 -5.965 1.00 89.44 87 ILE A O 1
ATOM 713 N N . MET A 1 88 ? 13.630 -10.611 -3.963 1.00 88.06 88 MET A N 1
ATOM 714 C CA . MET A 1 88 ? 14.725 -11.585 -3.888 1.00 88.06 88 MET A CA 1
ATOM 715 C C . MET A 1 88 ? 14.224 -13.033 -3.902 1.00 88.06 88 MET A C 1
ATOM 717 O O . MET A 1 88 ? 14.807 -13.880 -4.572 1.00 88.06 88 MET A O 1
ATOM 721 N N . LEU A 1 89 ? 13.131 -13.341 -3.206 1.00 87.81 89 LEU A N 1
ATOM 722 C CA . LEU A 1 89 ? 12.520 -14.674 -3.228 1.00 87.81 89 LEU A CA 1
ATOM 723 C C . LEU A 1 89 ? 11.998 -15.036 -4.627 1.00 87.81 89 LEU A C 1
ATOM 725 O O . LEU A 1 89 ? 12.191 -16.165 -5.076 1.00 87.81 89 LEU A O 1
ATOM 729 N N . ILE A 1 90 ? 11.388 -14.080 -5.333 1.00 87.44 90 ILE A N 1
ATOM 730 C CA . ILE A 1 90 ? 10.933 -14.259 -6.720 1.00 87.44 90 ILE A CA 1
ATOM 731 C C . ILE A 1 90 ? 12.124 -14.516 -7.651 1.00 87.44 90 ILE A C 1
ATOM 733 O O . ILE A 1 90 ? 12.054 -15.407 -8.498 1.00 87.44 90 ILE A O 1
ATOM 737 N N . ALA A 1 91 ? 13.237 -13.805 -7.450 1.00 85.19 91 ALA A N 1
ATOM 738 C CA . ALA A 1 91 ? 14.470 -14.012 -8.208 1.00 85.19 91 ALA A CA 1
ATOM 739 C C . ALA A 1 91 ? 15.058 -15.428 -8.023 1.00 85.19 91 ALA A C 1
ATOM 741 O O . ALA A 1 91 ? 15.658 -15.967 -8.948 1.00 85.19 91 ALA A O 1
ATOM 742 N N . HIS A 1 92 ? 14.811 -16.083 -6.882 1.00 85.38 92 HIS A N 1
ATOM 743 C CA . HIS A 1 92 ? 15.162 -17.492 -6.643 1.00 85.38 92 HIS A CA 1
ATOM 744 C C . HIS A 1 92 ? 14.161 -18.497 -7.263 1.00 85.38 92 HIS A C 1
ATOM 746 O O . HIS A 1 92 ? 14.088 -19.648 -6.832 1.00 85.38 92 HIS A O 1
ATOM 752 N N . ASN A 1 93 ? 13.393 -18.092 -8.282 1.00 82.38 93 ASN A N 1
ATOM 753 C CA . ASN A 1 93 ? 12.423 -18.912 -9.025 1.00 82.38 93 ASN A CA 1
ATOM 754 C C . ASN A 1 93 ? 11.238 -19.449 -8.201 1.00 82.38 93 ASN A C 1
ATOM 756 O O . ASN A 1 93 ? 10.577 -20.415 -8.592 1.00 82.38 93 ASN A O 1
ATOM 760 N N . LEU A 1 94 ? 10.928 -18.825 -7.066 1.00 85.62 94 LEU A N 1
ATOM 761 C CA . LEU A 1 94 ? 9.709 -19.127 -6.323 1.00 85.62 94 LEU A CA 1
ATOM 762 C C . LEU A 1 94 ? 8.484 -18.499 -7.005 1.00 85.62 94 LEU A C 1
ATOM 764 O O . LEU A 1 94 ? 8.583 -17.520 -7.741 1.00 85.62 94 LEU A O 1
ATOM 768 N N . ASN A 1 95 ? 7.297 -19.062 -6.755 1.00 88.94 95 ASN A N 1
ATOM 769 C CA . ASN A 1 95 ? 6.068 -18.608 -7.406 1.00 88.94 95 ASN A CA 1
ATOM 770 C C . ASN A 1 95 ? 5.728 -17.149 -7.008 1.00 88.94 95 ASN A C 1
ATOM 772 O O . ASN A 1 95 ? 5.433 -16.915 -5.828 1.00 88.94 95 ASN A O 1
ATOM 776 N N . PRO A 1 96 ? 5.685 -16.197 -7.967 1.00 89.25 96 PRO A N 1
ATOM 777 C CA . PRO A 1 96 ? 5.450 -14.780 -7.677 1.00 89.25 96 PRO A CA 1
ATOM 778 C C . PRO A 1 96 ? 4.152 -14.508 -6.927 1.00 89.25 96 PRO A C 1
ATOM 780 O O . PRO A 1 96 ? 4.131 -13.737 -5.971 1.00 89.25 96 PRO A O 1
ATOM 783 N N . ILE A 1 97 ? 3.082 -15.208 -7.304 1.00 90.19 97 ILE A N 1
ATOM 784 C CA . ILE A 1 97 ? 1.750 -15.029 -6.725 1.00 90.19 97 ILE A CA 1
ATOM 785 C C . ILE A 1 97 ? 1.771 -15.302 -5.219 1.00 90.19 97 ILE A C 1
ATOM 787 O O . ILE A 1 97 ? 1.283 -14.500 -4.423 1.00 90.19 97 ILE A O 1
ATOM 791 N N . THR A 1 98 ? 2.350 -16.435 -4.822 1.00 91.62 98 THR A N 1
ATOM 792 C CA . THR A 1 98 ? 2.366 -16.866 -3.421 1.00 91.62 98 THR A CA 1
ATOM 793 C C . THR A 1 98 ? 3.168 -15.895 -2.562 1.00 91.62 98 THR A C 1
ATOM 795 O O . THR A 1 98 ? 2.748 -15.552 -1.456 1.00 91.62 98 THR A O 1
ATOM 798 N N . ILE A 1 99 ? 4.304 -15.425 -3.083 1.00 93.81 99 ILE A N 1
ATOM 799 C CA . ILE A 1 99 ? 5.169 -14.473 -2.384 1.00 93.81 99 ILE A CA 1
ATOM 800 C C . ILE A 1 99 ? 4.468 -13.129 -2.225 1.00 93.81 99 ILE A C 1
ATOM 802 O O . ILE A 1 99 ? 4.481 -12.577 -1.128 1.00 93.81 99 ILE A O 1
ATOM 806 N N . THR A 1 100 ? 3.815 -12.629 -3.274 1.00 93.56 100 THR A N 1
ATOM 807 C CA . THR A 1 100 ? 3.071 -11.368 -3.211 1.00 93.56 100 THR A CA 1
ATOM 808 C C . THR A 1 100 ? 1.952 -11.428 -2.182 1.00 93.56 100 THR A C 1
ATOM 810 O O . THR A 1 100 ? 1.851 -10.521 -1.363 1.00 93.56 100 THR A O 1
ATOM 813 N N . ILE A 1 101 ? 1.157 -12.502 -2.151 1.00 93.88 101 ILE A N 1
ATOM 814 C CA . ILE A 1 101 ? 0.091 -12.655 -1.147 1.00 93.88 101 ILE A CA 1
ATOM 815 C C . ILE A 1 101 ? 0.680 -12.609 0.268 1.00 93.88 101 ILE A C 1
ATOM 817 O O . ILE A 1 101 ? 0.187 -11.867 1.120 1.00 93.88 101 ILE A O 1
ATOM 821 N N . LEU A 1 102 ? 1.755 -13.363 0.519 1.00 95.44 102 LEU A N 1
ATOM 822 C CA . LEU A 1 102 ? 2.405 -13.384 1.829 1.00 95.44 102 LEU A CA 1
ATOM 823 C C . LEU A 1 102 ? 2.966 -12.005 2.207 1.00 95.44 102 LEU A C 1
ATOM 825 O O . LEU A 1 102 ? 2.774 -11.549 3.334 1.00 95.44 102 LEU A O 1
ATOM 829 N N . ALA A 1 103 ? 3.614 -11.326 1.261 1.00 95.69 103 ALA A N 1
ATOM 830 C CA . ALA A 1 103 ? 4.162 -9.992 1.449 1.00 95.69 103 ALA A CA 1
ATOM 831 C C . ALA A 1 103 ? 3.062 -8.965 1.746 1.00 95.69 103 ALA A C 1
ATOM 833 O O . ALA A 1 103 ? 3.186 -8.226 2.717 1.00 95.69 103 ALA A O 1
ATOM 834 N N . CYS A 1 104 ? 1.950 -8.960 1.007 1.00 96.19 104 CYS A N 1
ATOM 835 C CA . CYS A 1 104 ? 0.830 -8.052 1.259 1.00 96.19 104 CYS A CA 1
ATOM 836 C C . CYS A 1 104 ? 0.188 -8.282 2.635 1.00 96.19 104 CYS A C 1
ATOM 838 O O . CYS A 1 104 ? -0.150 -7.313 3.316 1.00 96.19 104 CYS A O 1
ATOM 840 N N . ILE A 1 105 ? 0.057 -9.538 3.082 1.00 96.12 105 ILE A N 1
ATOM 841 C CA . ILE A 1 105 ? -0.428 -9.858 4.436 1.00 96.12 105 ILE A CA 1
ATOM 842 C C . ILE A 1 105 ? 0.535 -9.300 5.493 1.00 96.12 105 ILE A C 1
ATOM 844 O O . ILE A 1 105 ? 0.092 -8.670 6.457 1.00 96.12 105 ILE A O 1
ATOM 848 N N . LEU A 1 106 ? 1.844 -9.502 5.310 1.00 96.25 106 LEU A N 1
ATOM 849 C CA . LEU A 1 106 ? 2.873 -9.003 6.225 1.00 96.25 106 LEU A CA 1
ATOM 850 C C . LEU A 1 106 ? 2.919 -7.473 6.259 1.00 96.25 106 LEU A C 1
ATOM 852 O O . LEU A 1 106 ? 2.906 -6.907 7.348 1.00 96.25 106 LEU A O 1
ATOM 856 N N . ILE A 1 107 ? 2.900 -6.811 5.100 1.00 96.25 107 ILE A N 1
ATOM 857 C CA . ILE A 1 107 ? 2.859 -5.347 4.976 1.00 96.25 107 ILE A CA 1
ATOM 858 C C . ILE A 1 107 ? 1.607 -4.805 5.669 1.00 96.25 107 ILE A C 1
ATOM 860 O O . ILE A 1 107 ? 1.702 -3.900 6.492 1.00 96.25 107 ILE A O 1
ATOM 864 N N . SER A 1 108 ? 0.438 -5.400 5.419 1.00 96.06 108 SER A N 1
ATOM 865 C CA . SER A 1 108 ? -0.814 -4.995 6.077 1.00 96.06 108 SER A CA 1
ATOM 866 C C . SER A 1 108 ? -0.724 -5.121 7.593 1.00 96.06 108 SER A C 1
ATOM 868 O O . SER A 1 108 ? -1.141 -4.223 8.323 1.00 96.06 108 SER A O 1
ATOM 870 N N . TYR A 1 109 ? -0.154 -6.223 8.082 1.00 95.38 109 TYR A N 1
ATOM 871 C CA . TYR A 1 109 ? 0.021 -6.445 9.510 1.00 95.38 109 TYR A CA 1
ATOM 872 C C . TYR A 1 109 ? 0.996 -5.430 10.127 1.00 95.38 109 TYR A C 1
ATOM 874 O O . TYR A 1 109 ? 0.669 -4.784 11.124 1.00 95.38 109 TYR A O 1
ATOM 882 N N . VAL A 1 110 ? 2.178 -5.253 9.533 1.00 94.25 110 VAL A N 1
ATOM 883 C CA . VAL A 1 110 ? 3.206 -4.334 10.038 1.00 94.25 110 VAL A CA 1
ATOM 884 C C . VAL A 1 110 ? 2.696 -2.896 10.018 1.00 94.25 110 VAL A C 1
ATOM 886 O O . VAL A 1 110 ? 2.715 -2.254 11.070 1.00 94.25 110 VAL A O 1
ATOM 889 N N . SER A 1 111 ? 2.172 -2.422 8.886 1.00 93.44 111 SER A N 1
ATOM 890 C CA . SER A 1 111 ? 1.654 -1.056 8.737 1.00 93.44 111 SER A CA 1
ATOM 891 C C . SER A 1 111 ? 0.558 -0.744 9.747 1.00 93.44 111 SER A C 1
ATOM 893 O O . SER A 1 111 ? 0.622 0.255 10.463 1.00 93.44 111 SER A O 1
ATOM 895 N N . LEU A 1 112 ? -0.447 -1.614 9.861 1.00 93.81 112 LEU A N 1
ATOM 896 C CA . LEU A 1 112 ? -1.604 -1.322 10.699 1.00 93.81 112 LEU A CA 1
ATOM 897 C C . LEU A 1 112 ? -1.270 -1.434 12.190 1.00 93.81 112 LEU A C 1
ATOM 899 O O . LEU A 1 112 ? -1.540 -0.498 12.949 1.00 93.81 112 LEU A O 1
ATOM 903 N N . PHE A 1 113 ? -0.667 -2.544 12.624 1.00 93.38 113 PHE A N 1
ATOM 904 C CA . PHE A 1 113 ? -0.479 -2.820 14.051 1.00 93.38 113 PHE A CA 1
ATOM 905 C C . PHE A 1 113 ? 0.708 -2.081 14.671 1.00 93.38 113 PHE A C 1
ATOM 907 O O . PHE A 1 113 ? 0.644 -1.764 15.860 1.00 93.38 113 PHE A O 1
ATOM 914 N N . THR A 1 114 ? 1.762 -1.774 13.909 1.00 91.06 114 THR A N 1
ATOM 915 C CA . THR A 1 114 ? 2.916 -1.020 14.435 1.00 91.06 114 THR A CA 1
ATOM 916 C C . THR A 1 114 ? 2.546 0.437 14.692 1.00 91.06 114 THR A C 1
ATOM 918 O O . THR A 1 114 ? 2.907 0.988 15.730 1.00 91.06 114 THR A O 1
ATOM 921 N N . ILE A 1 115 ? 1.787 1.049 13.777 1.00 90.44 115 ILE A N 1
ATOM 922 C CA . ILE A 1 115 ? 1.423 2.470 13.851 1.00 90.44 115 ILE A CA 1
ATOM 923 C C . ILE A 1 115 ? 0.255 2.685 14.815 1.00 90.44 115 ILE A C 1
ATOM 925 O O . ILE A 1 115 ? 0.319 3.544 15.696 1.00 90.44 115 ILE A O 1
ATOM 929 N N . ASN A 1 116 ? -0.813 1.898 14.664 1.00 87.25 116 ASN A N 1
ATOM 930 C CA . ASN A 1 116 ? -2.071 2.131 15.373 1.00 87.25 116 ASN A CA 1
ATOM 931 C C . ASN A 1 116 ? -2.221 1.283 16.635 1.00 87.25 116 ASN A C 1
ATOM 933 O O . ASN A 1 116 ? -3.142 1.520 17.405 1.00 87.25 116 ASN A O 1
ATOM 937 N N . GLY A 1 117 ? -1.364 0.288 16.866 1.00 88.06 117 GLY A N 1
ATOM 938 C CA . GLY A 1 117 ? -1.533 -0.637 17.983 1.00 88.06 117 GLY A CA 1
ATOM 939 C C . GLY A 1 117 ? -2.774 -1.528 17.846 1.00 88.06 117 GLY 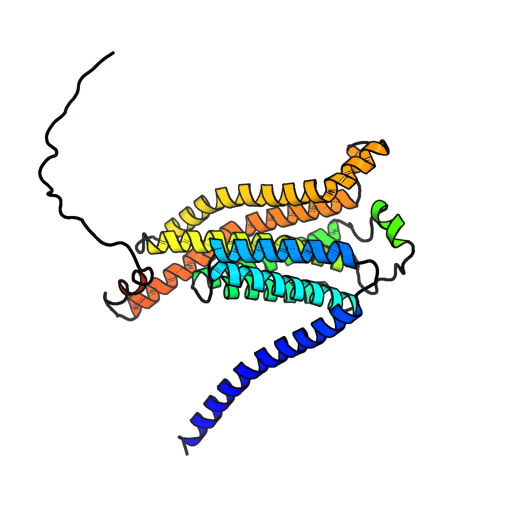A C 1
ATOM 940 O O . GLY A 1 117 ? -3.424 -1.613 16.802 1.00 88.06 117 GLY A O 1
ATOM 941 N N . LYS A 1 118 ? -3.108 -2.241 18.926 1.00 88.75 118 LYS A N 1
ATOM 942 C CA . LYS A 1 118 ? -4.158 -3.275 18.940 1.00 88.75 118 LYS A CA 1
ATOM 943 C C . LYS A 1 118 ? -5.516 -2.713 19.359 1.00 88.75 118 LYS A C 1
ATOM 945 O O . LYS A 1 118 ? -6.033 -3.056 20.419 1.00 88.75 118 LYS A O 1
ATOM 950 N N . HIS A 1 119 ? -6.103 -1.884 18.504 1.00 89.50 119 HIS A N 1
ATOM 951 C CA . HIS A 1 119 ? -7.446 -1.333 18.699 1.00 89.50 119 HIS A CA 1
ATOM 952 C C . HIS A 1 119 ? -8.485 -2.008 17.794 1.00 89.50 119 HIS A C 1
ATOM 954 O O . HIS A 1 119 ? -8.123 -2.535 16.740 1.00 89.50 119 HIS A O 1
ATOM 960 N N . PRO A 1 120 ? -9.783 -1.984 18.162 1.00 87.69 120 PRO A N 1
ATOM 961 C CA . PRO A 1 120 ? -10.849 -2.557 17.337 1.00 87.69 120 PRO A CA 1
ATOM 962 C C . PRO A 1 120 ? -10.888 -1.954 15.926 1.00 87.69 120 PRO A C 1
ATOM 964 O O . PRO A 1 120 ? -11.088 -2.698 14.970 1.00 87.69 120 PRO A O 1
ATOM 967 N N . LYS A 1 121 ? -10.589 -0.654 15.778 1.00 91.81 121 LYS A N 1
ATOM 968 C CA . LYS A 1 121 ? -10.433 -0.010 14.465 1.00 91.81 121 LYS A CA 1
ATOM 969 C C . LYS A 1 121 ? -9.318 -0.628 13.617 1.00 91.81 121 LYS A C 1
ATOM 971 O O . LYS A 1 121 ? -9.532 -0.912 12.447 1.00 91.81 121 LYS A O 1
ATOM 976 N N . THR A 1 122 ? -8.169 -0.939 14.221 1.00 93.81 122 THR A N 1
ATOM 977 C CA . THR A 1 122 ? -7.038 -1.576 13.530 1.00 93.81 122 THR A CA 1
ATOM 978 C C . THR A 1 122 ? -7.389 -2.989 13.071 1.00 93.81 122 THR A C 1
ATOM 980 O O . THR A 1 122 ? -7.061 -3.373 11.953 1.00 93.81 122 THR A O 1
ATOM 983 N N . TYR A 1 123 ? -8.092 -3.763 13.907 1.00 94.50 123 TYR A N 1
ATOM 984 C CA . TYR A 1 123 ? -8.575 -5.091 13.514 1.00 94.50 123 TYR A CA 1
ATOM 985 C C . TYR A 1 123 ? -9.606 -5.012 12.386 1.00 94.50 123 TYR A C 1
ATOM 987 O O . TYR A 1 123 ? -9.553 -5.828 11.467 1.00 94.50 123 TYR A O 1
ATOM 995 N N . ALA A 1 124 ? -10.512 -4.032 12.433 1.00 94.44 124 ALA A N 1
ATOM 996 C CA . ALA A 1 124 ? -11.472 -3.801 11.363 1.00 94.44 124 ALA A CA 1
ATOM 997 C C . ALA A 1 124 ? -10.773 -3.456 10.045 1.00 94.44 124 ALA A C 1
ATOM 999 O O . ALA A 1 124 ? -11.061 -4.094 9.033 1.00 94.44 124 ALA A O 1
ATOM 1000 N N . ALA A 1 125 ? -9.807 -2.532 10.068 1.00 96.38 125 ALA A N 1
ATOM 1001 C CA . ALA A 1 125 ? -8.994 -2.197 8.903 1.00 96.38 125 ALA A CA 1
ATOM 1002 C C . ALA A 1 125 ? -8.273 -3.432 8.345 1.00 96.38 125 ALA A C 1
ATOM 1004 O O . ALA A 1 125 ? -8.401 -3.731 7.165 1.00 96.38 125 ALA A O 1
ATOM 1005 N N . PHE A 1 126 ? -7.600 -4.206 9.202 1.00 97.00 126 PHE A N 1
ATOM 1006 C CA . PHE A 1 126 ? -6.826 -5.374 8.782 1.00 97.00 126 PHE A CA 1
ATOM 1007 C C . PHE A 1 126 ? -7.686 -6.438 8.091 1.00 97.00 126 PHE A C 1
ATOM 1009 O O . PHE A 1 126 ? -7.354 -6.883 6.994 1.00 97.00 126 PHE A O 1
ATOM 1016 N N . TRP A 1 127 ? -8.821 -6.817 8.686 1.00 96.44 127 TRP A N 1
ATOM 1017 C CA . TRP A 1 127 ? -9.726 -7.789 8.065 1.00 96.44 127 TRP A CA 1
ATOM 1018 C C . TRP A 1 127 ? -10.356 -7.265 6.773 1.00 96.44 127 TRP A C 1
ATOM 1020 O O . TRP A 1 127 ? -10.535 -8.035 5.831 1.00 96.44 127 TRP A O 1
ATOM 1030 N N . SER A 1 128 ? -10.636 -5.963 6.702 1.00 96.69 128 SER A N 1
ATOM 1031 C CA . SER A 1 128 ? -11.155 -5.323 5.488 1.00 96.69 128 SER A CA 1
ATOM 1032 C C . SER A 1 128 ? -10.130 -5.340 4.358 1.00 96.69 128 SER A C 1
ATOM 1034 O O . SER A 1 128 ? -10.469 -5.702 3.231 1.00 96.69 128 SER A O 1
ATOM 1036 N N . THR A 1 129 ? -8.868 -5.033 4.664 1.00 96.75 129 THR A N 1
ATOM 1037 C CA . THR A 1 129 ? -7.746 -5.124 3.726 1.00 96.75 129 THR A CA 1
ATOM 1038 C C . THR A 1 129 ? -7.574 -6.548 3.205 1.00 96.75 129 THR A C 1
ATOM 1040 O O . THR A 1 129 ? -7.514 -6.737 1.994 1.00 96.75 129 THR A O 1
ATOM 1043 N N . LEU A 1 130 ? -7.566 -7.558 4.082 1.00 96.38 130 LEU A N 1
ATOM 1044 C CA . LEU A 1 130 ? -7.426 -8.958 3.665 1.00 96.38 130 LEU A CA 1
ATOM 1045 C C . LEU A 1 130 ? -8.579 -9.429 2.774 1.00 96.38 130 LEU A C 1
ATOM 1047 O O . LEU A 1 130 ? -8.341 -10.084 1.760 1.00 96.38 130 LEU A O 1
ATOM 1051 N N . LEU A 1 131 ? -9.820 -9.089 3.135 1.00 96.25 131 LEU A N 1
ATOM 1052 C CA . LEU A 1 131 ? -10.991 -9.470 2.348 1.00 96.25 131 LEU A CA 1
ATOM 1053 C C . LEU A 1 131 ? -10.976 -8.797 0.970 1.00 96.25 131 LEU A C 1
ATOM 1055 O O . LEU A 1 131 ? -11.205 -9.457 -0.039 1.00 96.25 131 LEU A O 1
ATOM 1059 N N . THR A 1 132 ? -10.648 -7.504 0.923 1.00 95.69 132 THR A N 1
ATOM 1060 C CA . THR A 1 132 ? -10.536 -6.758 -0.338 1.00 95.69 132 THR A CA 1
ATOM 1061 C C . THR A 1 132 ? -9.428 -7.336 -1.211 1.00 95.69 132 THR A C 1
ATOM 1063 O O . THR A 1 132 ? -9.643 -7.571 -2.397 1.00 95.69 132 THR A O 1
ATOM 1066 N N . LEU A 1 133 ? -8.266 -7.631 -0.624 1.00 94.31 133 LEU A N 1
ATOM 1067 C CA . LEU A 1 133 ? -7.138 -8.222 -1.334 1.00 94.31 133 LEU A CA 1
ATOM 1068 C C . LEU A 1 133 ? -7.503 -9.582 -1.938 1.00 94.31 133 LEU A C 1
ATOM 1070 O O . LEU A 1 133 ? -7.137 -9.849 -3.076 1.00 94.31 133 LEU A O 1
ATOM 1074 N N . ALA A 1 134 ? -8.256 -10.419 -1.220 1.00 93.62 134 ALA A N 1
ATOM 1075 C CA . ALA A 1 134 ? -8.709 -11.709 -1.737 1.00 93.62 134 ALA A CA 1
ATOM 1076 C C . ALA A 1 134 ? -9.640 -11.556 -2.955 1.00 93.62 134 ALA A C 1
ATOM 1078 O O . ALA A 1 134 ? -9.474 -12.264 -3.950 1.00 93.62 134 ALA A O 1
ATOM 1079 N N . VAL A 1 135 ? -10.584 -10.609 -2.904 1.00 93.12 135 VAL A N 1
ATOM 1080 C CA . VAL A 1 135 ? -11.498 -10.332 -4.025 1.00 93.12 135 VAL A CA 1
ATOM 1081 C C . VAL A 1 135 ? -10.740 -9.755 -5.223 1.00 93.12 135 VAL A C 1
ATOM 1083 O O . VAL A 1 135 ? -10.927 -10.214 -6.350 1.00 93.12 135 VAL A O 1
ATOM 1086 N N . LEU A 1 136 ? -9.842 -8.795 -4.989 1.00 91.06 136 LEU A N 1
ATOM 1087 C CA . LEU A 1 136 ? -9.028 -8.197 -6.048 1.00 91.06 136 LEU A CA 1
ATOM 1088 C C . LEU A 1 136 ? -8.063 -9.193 -6.664 1.00 91.06 136 LEU A C 1
ATOM 1090 O O . LEU A 1 136 ? -7.892 -9.185 -7.875 1.00 91.06 136 LEU A O 1
ATOM 1094 N N . PHE A 1 137 ? -7.471 -10.075 -5.861 1.00 89.81 137 PHE A N 1
ATOM 1095 C CA . PHE A 1 137 ? -6.610 -11.131 -6.369 1.00 89.81 137 PHE A CA 1
ATOM 1096 C C . PHE A 1 137 ? -7.354 -11.985 -7.400 1.00 89.81 137 PHE A C 1
ATOM 1098 O O . PHE A 1 137 ? -6.846 -12.212 -8.494 1.00 89.81 137 PHE A O 1
ATOM 1105 N N . PHE A 1 138 ? -8.581 -12.410 -7.082 1.00 88.50 138 PHE A N 1
ATOM 1106 C CA . PHE A 1 138 ? -9.410 -13.191 -7.999 1.00 88.50 138 PHE A CA 1
ATOM 1107 C C . PHE A 1 138 ? -9.740 -12.417 -9.286 1.00 88.50 138 PHE A C 1
ATOM 1109 O O . PHE A 1 138 ? -9.623 -12.956 -10.388 1.00 88.50 138 PHE A O 1
ATOM 1116 N N . PHE A 1 139 ? -10.091 -11.138 -9.154 1.00 86.69 139 PHE A N 1
ATOM 1117 C CA . PHE A 1 139 ? -10.429 -10.270 -10.281 1.00 86.69 139 PHE A CA 1
ATOM 1118 C C . PHE A 1 139 ? -9.226 -9.991 -11.200 1.00 86.69 139 PHE A C 1
ATOM 1120 O O . PHE A 1 139 ? -9.307 -10.187 -12.413 1.00 86.69 139 PHE A O 1
ATOM 1127 N N . ILE A 1 140 ? -8.084 -9.606 -10.622 1.00 85.31 140 ILE A N 1
ATOM 1128 C CA . ILE A 1 140 ? -6.835 -9.319 -11.342 1.00 85.31 140 ILE A CA 1
ATOM 1129 C C . ILE A 1 140 ? -6.281 -10.593 -11.972 1.00 85.31 140 ILE A C 1
ATOM 1131 O O . ILE A 1 140 ? -5.769 -10.540 -13.084 1.00 85.31 140 ILE A O 1
ATOM 1135 N N . TYR A 1 141 ? -6.412 -11.746 -11.315 1.00 83.69 141 TYR A N 1
ATOM 1136 C CA . TYR A 1 141 ? -6.008 -13.016 -11.909 1.00 83.69 141 TYR A CA 1
ATOM 1137 C C . TYR A 1 141 ? -6.771 -13.289 -13.211 1.00 83.69 141 TYR A C 1
ATOM 1139 O O . TYR A 1 141 ? -6.153 -13.651 -14.206 1.00 83.69 141 TYR A O 1
ATOM 1147 N N . PHE A 1 142 ? -8.088 -13.059 -13.243 1.00 80.88 142 PHE A N 1
ATOM 1148 C CA . PHE A 1 142 ? -8.894 -13.259 -14.451 1.00 80.88 142 PHE A CA 1
ATOM 1149 C C . PHE A 1 142 ? -8.549 -12.250 -15.559 1.00 80.88 142 PHE A C 1
ATOM 1151 O O . PHE A 1 142 ? -8.361 -12.626 -16.717 1.00 80.88 142 PHE A O 1
ATOM 1158 N N . ILE A 1 143 ? -8.401 -10.974 -15.196 1.00 76.31 143 ILE A N 1
ATOM 1159 C CA . ILE A 1 143 ? -8.077 -9.900 -16.146 1.00 76.31 143 ILE A CA 1
ATOM 1160 C C . ILE A 1 143 ? -6.651 -10.019 -16.676 1.00 76.31 143 ILE A C 1
ATOM 1162 O O . ILE A 1 143 ? -6.426 -9.784 -17.860 1.00 76.31 143 ILE A O 1
ATOM 1166 N N . GLY A 1 144 ? -5.695 -10.423 -15.841 1.00 69.38 144 GLY A N 1
ATOM 1167 C CA . GLY A 1 144 ? -4.288 -10.547 -16.214 1.00 69.38 144 GLY A CA 1
ATOM 1168 C C . GLY A 1 144 ? -4.071 -11.509 -17.383 1.00 69.38 144 GLY A C 1
ATOM 1169 O O . GLY A 1 144 ? -3.266 -11.225 -18.268 1.00 69.38 144 GLY A O 1
ATOM 1170 N N . TYR A 1 145 ? -4.846 -12.598 -17.455 1.00 68.56 145 TYR A N 1
ATOM 1171 C CA . TYR A 1 145 ? -4.826 -13.497 -18.615 1.00 68.56 145 TYR A CA 1
ATOM 1172 C C . TYR A 1 145 ? -5.497 -12.897 -19.855 1.00 68.56 145 TYR A C 1
ATOM 1174 O O . TYR A 1 145 ? -5.039 -13.136 -20.973 1.00 68.56 145 TYR A O 1
ATOM 1182 N N . ALA A 1 146 ? -6.564 -12.116 -19.676 1.00 63.91 146 ALA A N 1
ATOM 1183 C CA . ALA A 1 146 ? -7.278 -11.479 -20.780 1.00 63.91 146 ALA A CA 1
ATOM 1184 C C . ALA A 1 146 ? -6.478 -10.325 -21.410 1.00 63.91 146 ALA A C 1
ATOM 1186 O O . ALA A 1 146 ? -6.517 -10.143 -22.625 1.00 63.91 146 ALA A O 1
ATOM 1187 N N . ALA A 1 147 ? -5.721 -9.580 -20.600 1.00 62.38 147 ALA A N 1
ATOM 1188 C CA . ALA A 1 147 ? -5.022 -8.371 -21.022 1.00 62.38 147 ALA A CA 1
ATOM 1189 C C . ALA A 1 147 ? -3.776 -8.645 -21.889 1.00 62.38 147 ALA A C 1
ATOM 1191 O O . ALA A 1 147 ? -3.358 -7.772 -22.641 1.00 62.38 147 ALA A O 1
ATOM 1192 N N . ARG A 1 148 ? -3.177 -9.847 -21.820 1.00 64.12 148 ARG A N 1
ATOM 1193 C CA . ARG A 1 148 ? -1.982 -10.253 -22.600 1.00 64.12 148 ARG A CA 1
ATOM 1194 C C . ARG A 1 148 ? -0.790 -9.274 -22.543 1.00 64.12 148 ARG A C 1
ATOM 1196 O O . ARG A 1 148 ? 0.065 -9.309 -23.422 1.00 64.12 148 ARG A O 1
ATOM 1203 N N . ILE A 1 149 ? -0.661 -8.463 -21.492 1.00 61.88 149 ILE A N 1
ATOM 1204 C CA . ILE A 1 149 ? 0.388 -7.423 -21.352 1.00 61.88 149 ILE A CA 1
ATOM 1205 C C . ILE A 1 149 ? 1.729 -8.026 -20.902 1.00 61.88 149 ILE A C 1
ATOM 1207 O O . ILE A 1 149 ? 2.511 -7.422 -20.189 1.00 61.88 149 ILE A O 1
ATOM 1211 N N . GLN A 1 150 ? 2.018 -9.265 -21.286 1.00 63.31 150 GLN A N 1
ATOM 1212 C CA . GLN A 1 150 ? 3.187 -9.994 -20.805 1.00 63.31 150 GLN A CA 1
ATOM 1213 C C . GLN A 1 150 ? 4.491 -9.547 -21.475 1.00 63.31 150 GLN A C 1
ATOM 1215 O O . GLN A 1 150 ? 4.524 -9.290 -22.678 1.00 63.31 150 GLN A O 1
ATOM 1220 N N . GLY A 1 151 ? 5.582 -9.547 -20.708 1.00 63.78 151 GLY A N 1
ATOM 1221 C CA . GLY A 1 151 ? 6.939 -9.260 -21.184 1.00 63.78 151 GLY A CA 1
ATOM 1222 C C . GLY A 1 151 ? 7.270 -7.770 -21.234 1.00 63.78 151 GLY A C 1
ATOM 1223 O O . GLY A 1 151 ? 6.396 -6.930 -21.039 1.00 63.78 151 GLY A O 1
ATOM 1224 N N . PHE A 1 152 ? 8.527 -7.465 -21.535 1.00 63.62 152 PHE A N 1
ATOM 1225 C CA . PHE A 1 152 ? 9.019 -6.093 -21.639 1.00 63.62 152 PHE A CA 1
ATOM 1226 C C . PHE A 1 152 ? 8.381 -5.346 -22.808 1.00 63.62 152 PHE A C 1
ATOM 1228 O O . PHE A 1 152 ? 7.924 -5.949 -23.791 1.00 63.62 152 PHE A O 1
ATOM 1235 N N . SER A 1 153 ? 8.277 -4.040 -22.650 1.00 65.19 153 SER A N 1
ATOM 1236 C CA . SER A 1 153 ? 7.935 -3.108 -23.718 1.00 65.19 153 SER A CA 1
ATOM 1237 C C . SER A 1 153 ? 9.135 -2.834 -24.627 1.00 65.19 153 SER A C 1
ATOM 1239 O O . SER A 1 153 ? 10.263 -3.181 -24.279 1.00 65.19 153 SER A O 1
ATOM 1241 N N . GLU A 1 154 ? 8.895 -2.271 -25.813 1.00 64.75 154 GLU A N 1
ATOM 1242 C CA . GLU A 1 154 ? 9.988 -1.941 -26.740 1.00 64.75 154 GLU A CA 1
ATOM 1243 C C . GLU A 1 154 ? 10.881 -0.842 -26.150 1.00 64.75 154 GLU A C 1
ATOM 1245 O O . GLU A 1 154 ? 12.098 -0.888 -26.310 1.00 64.75 154 GLU A O 1
ATOM 1250 N N . GLU A 1 155 ? 10.286 0.070 -25.380 1.00 67.50 155 GLU A N 1
ATOM 1251 C CA . GLU A 1 155 ? 10.966 1.160 -24.684 1.00 67.50 155 GLU A CA 1
ATOM 1252 C C . GLU A 1 155 ? 11.906 0.656 -23.574 1.00 67.50 155 GLU A C 1
ATOM 1254 O O . GLU A 1 155 ? 12.962 1.233 -23.344 1.00 67.50 155 GLU A O 1
ATOM 1259 N N . GLU A 1 156 ? 11.557 -0.445 -22.904 1.00 65.69 156 GLU A N 1
ATOM 1260 C CA . GLU A 1 156 ? 12.411 -1.086 -21.890 1.00 65.69 156 GLU A CA 1
ATOM 1261 C C . GLU A 1 156 ? 13.457 -2.029 -22.511 1.00 65.69 156 GLU A C 1
ATOM 1263 O O . GLU A 1 156 ? 14.439 -2.399 -21.864 1.00 65.69 156 GLU A O 1
ATOM 1268 N N . PHE A 1 157 ? 13.254 -2.463 -23.759 1.00 65.44 157 PHE A N 1
ATOM 1269 C CA . PHE A 1 157 ? 14.084 -3.490 -24.388 1.00 65.44 157 PHE A CA 1
ATOM 1270 C C . PHE A 1 157 ? 15.496 -2.992 -24.707 1.00 65.44 157 PHE A C 1
ATOM 1272 O O . PHE A 1 157 ? 16.446 -3.769 -24.624 1.00 65.44 157 PHE A O 1
ATOM 1279 N N . GLU A 1 158 ? 15.653 -1.709 -25.036 1.00 64.19 158 GLU A N 1
ATOM 1280 C CA . GLU A 1 158 ? 16.947 -1.127 -25.408 1.00 64.19 158 GLU A CA 1
ATOM 1281 C C . GLU A 1 158 ? 17.956 -1.210 -24.247 1.00 64.19 158 GLU A C 1
ATOM 1283 O O . GLU A 1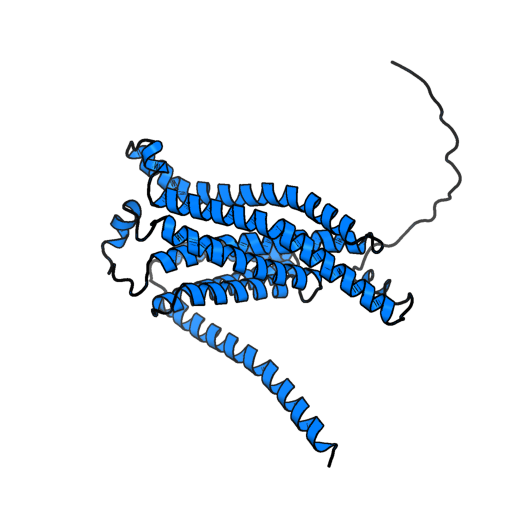 158 ? 19.082 -1.6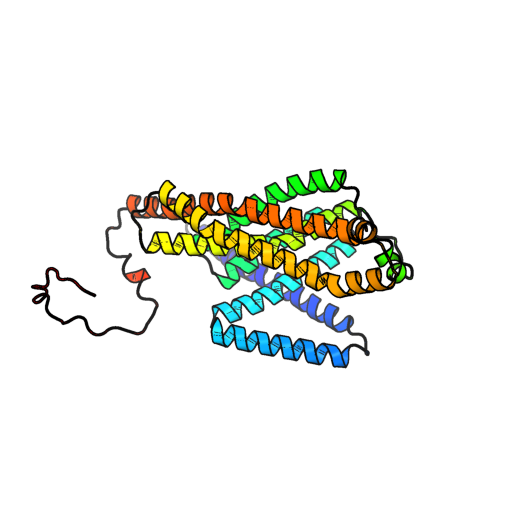70 -24.441 1.00 64.19 158 GLU A O 1
ATOM 1288 N N . GLU A 1 159 ? 17.519 -0.921 -23.016 1.00 60.53 159 GLU A N 1
ATOM 1289 C CA . GLU A 1 159 ? 18.352 -1.016 -21.808 1.00 60.53 159 GLU A CA 1
ATOM 1290 C C . GLU A 1 159 ? 18.582 -2.464 -21.337 1.00 60.53 159 GLU A C 1
ATOM 1292 O O . GLU A 1 159 ? 19.643 -2.793 -20.799 1.00 60.53 159 GLU A O 1
ATOM 1297 N N . ILE A 1 160 ? 17.603 -3.354 -21.542 1.00 65.38 160 ILE A N 1
ATOM 1298 C CA . ILE A 1 160 ? 17.629 -4.726 -21.004 1.00 65.38 160 ILE A CA 1
ATOM 1299 C C . ILE A 1 160 ? 18.279 -5.722 -21.981 1.00 65.38 160 ILE A C 1
ATOM 1301 O O . ILE A 1 160 ? 18.724 -6.791 -21.562 1.00 65.38 160 ILE A O 1
ATOM 1305 N N . SER A 1 161 ? 18.403 -5.373 -23.266 1.00 60.84 161 SER A N 1
ATOM 1306 C CA . SER A 1 161 ? 18.975 -6.223 -24.326 1.00 60.84 161 SER A CA 1
ATOM 1307 C C . SER A 1 161 ? 20.397 -6.735 -24.042 1.00 60.84 161 SER A C 1
ATOM 1309 O O . SER A 1 161 ? 20.790 -7.786 -24.550 1.00 60.84 161 SER A O 1
ATOM 1311 N N . LEU A 1 162 ? 21.153 -6.029 -23.195 1.00 62.94 162 LEU A N 1
ATOM 1312 C CA . LEU A 1 162 ? 22.503 -6.393 -22.747 1.00 62.94 162 LEU A CA 1
ATOM 1313 C C . LEU A 1 162 ? 22.518 -7.467 -21.640 1.00 62.94 162 LEU A C 1
ATOM 1315 O O . LEU A 1 162 ? 23.580 -8.007 -21.322 1.00 62.94 162 LEU A O 1
ATOM 1319 N N . TYR A 1 163 ? 21.365 -7.790 -21.051 1.00 64.06 163 TYR A N 1
ATOM 1320 C CA . TYR A 1 163 ? 21.216 -8.749 -19.959 1.00 64.06 163 TYR A CA 1
ATOM 1321 C C . TYR A 1 163 ? 20.529 -10.043 -20.417 1.00 64.06 163 TYR A C 1
ATOM 1323 O O . TYR A 1 163 ? 19.814 -10.099 -21.416 1.00 64.06 163 TYR A O 1
ATOM 1331 N N . SER A 1 164 ? 20.723 -11.125 -19.653 1.00 60.03 164 SER A N 1
ATOM 1332 C CA . SER A 1 164 ? 20.005 -12.380 -19.891 1.00 60.03 164 SER A CA 1
ATOM 1333 C C . SER A 1 164 ? 18.501 -12.177 -19.688 1.00 60.03 164 SER A C 1
ATOM 1335 O O . SER A 1 164 ? 18.029 -12.106 -18.556 1.00 60.03 164 SER A O 1
ATOM 1337 N N . LEU A 1 165 ? 17.741 -12.183 -20.785 1.00 59.03 165 LEU A N 1
ATOM 1338 C CA . LEU A 1 165 ? 16.270 -12.141 -20.797 1.00 59.03 165 LEU A CA 1
ATOM 1339 C C . LEU A 1 165 ? 15.614 -13.416 -20.232 1.00 59.03 165 LEU A C 1
ATOM 1341 O O . LEU A 1 165 ? 14.388 -13.494 -20.130 1.00 59.03 165 LEU A O 1
ATOM 1345 N N . TYR A 1 166 ? 16.408 -14.429 -19.862 1.00 55.00 166 TYR A N 1
ATOM 1346 C CA . TYR A 1 166 ? 15.904 -15.657 -19.257 1.00 55.00 166 TYR A CA 1
ATOM 1347 C C . TYR A 1 166 ? 15.513 -15.429 -17.794 1.00 55.00 166 TYR A C 1
ATOM 1349 O O . TYR A 1 166 ? 16.267 -15.702 -16.860 1.00 55.00 166 TYR A O 1
ATOM 1357 N N . ILE A 1 167 ? 14.295 -14.941 -17.597 1.00 60.94 167 ILE A N 1
ATOM 1358 C CA . ILE A 1 167 ? 13.619 -14.993 -16.308 1.00 60.94 167 ILE A CA 1
ATOM 1359 C C . ILE A 1 167 ? 12.954 -16.369 -16.212 1.00 60.94 167 ILE A C 1
ATOM 1361 O O . ILE A 1 167 ? 12.014 -16.670 -16.941 1.00 60.94 167 ILE A O 1
ATOM 1365 N N . GLY A 1 168 ? 13.438 -17.224 -15.305 1.00 60.09 168 GLY A N 1
ATOM 1366 C CA . GLY A 1 168 ? 12.910 -18.577 -15.059 1.00 60.09 168 GLY A CA 1
ATOM 1367 C C . GLY A 1 168 ? 11.480 -18.620 -14.492 1.00 60.09 168 GLY A C 1
ATOM 1368 O O . GLY A 1 168 ? 11.050 -19.643 -13.961 1.00 60.09 168 GLY A O 1
ATOM 1369 N N . THR A 1 169 ? 10.730 -17.516 -14.581 1.00 63.53 169 THR A N 1
ATOM 1370 C CA . THR A 1 169 ? 9.374 -17.356 -14.053 1.00 63.53 169 THR A CA 1
ATOM 1371 C C . THR A 1 169 ? 8.435 -16.742 -15.095 1.00 63.53 169 THR A C 1
ATOM 1373 O O . THR A 1 169 ? 8.835 -16.011 -15.994 1.00 63.53 169 THR A O 1
ATOM 1376 N N . ASN A 1 170 ? 7.144 -17.071 -15.002 1.00 77.19 170 ASN A N 1
ATOM 1377 C CA . ASN A 1 170 ? 6.141 -16.609 -15.961 1.00 77.19 170 ASN A CA 1
ATOM 1378 C C . ASN A 1 170 ? 5.842 -15.107 -15.770 1.00 77.19 170 ASN A C 1
ATOM 1380 O O . ASN A 1 170 ? 5.320 -14.714 -14.725 1.00 77.19 170 ASN A O 1
ATOM 1384 N N . PHE A 1 171 ? 6.090 -14.300 -16.806 1.00 78.38 171 PHE A N 1
ATOM 1385 C CA . PHE A 1 171 ? 5.855 -12.849 -16.816 1.00 78.38 171 PHE A CA 1
ATOM 1386 C C . PHE A 1 171 ? 4.425 -12.431 -16.466 1.00 78.38 171 PHE A C 1
ATOM 1388 O O . PHE A 1 171 ? 4.236 -11.427 -15.786 1.00 78.38 171 PHE A O 1
ATOM 1395 N N . THR A 1 172 ? 3.413 -13.209 -16.856 1.00 79.25 172 THR A N 1
ATOM 1396 C CA . THR A 1 172 ? 2.013 -12.917 -16.499 1.00 79.25 172 THR A CA 1
ATOM 1397 C C . THR A 1 172 ? 1.830 -12.921 -14.981 1.00 79.25 172 THR A C 1
ATOM 1399 O O . THR A 1 172 ? 1.160 -12.053 -14.425 1.00 79.25 172 THR A O 1
ATOM 1402 N N . LYS A 1 173 ? 2.479 -13.861 -14.279 1.00 84.38 173 LYS A N 1
ATOM 1403 C CA . LYS A 1 173 ? 2.430 -13.925 -12.811 1.00 84.38 173 LYS A CA 1
ATOM 1404 C C . LYS A 1 173 ? 3.156 -12.744 -12.172 1.00 84.38 173 LYS A C 1
ATOM 1406 O O . LYS A 1 173 ? 2.683 -12.251 -11.156 1.00 84.38 173 LYS A O 1
ATOM 1411 N N . LEU A 1 174 ? 4.264 -12.292 -12.765 1.00 86.56 174 LEU A N 1
ATOM 1412 C CA . LEU A 1 174 ? 5.000 -11.119 -12.290 1.00 86.56 174 LEU A CA 1
ATOM 1413 C C . LEU A 1 174 ? 4.157 -9.850 -12.395 1.00 86.56 174 LEU A C 1
ATOM 1415 O O . LEU A 1 174 ? 4.056 -9.119 -11.420 1.00 86.56 174 LEU A O 1
ATOM 1419 N N . ILE A 1 175 ? 3.487 -9.630 -13.526 1.00 83.62 175 ILE A N 1
ATOM 1420 C CA . ILE A 1 175 ? 2.639 -8.445 -13.718 1.00 83.62 175 ILE A CA 1
ATOM 1421 C C . ILE A 1 175 ? 1.471 -8.440 -12.733 1.00 83.62 175 ILE A C 1
ATOM 1423 O O . ILE A 1 175 ? 1.239 -7.433 -12.071 1.00 83.62 175 ILE A O 1
ATOM 1427 N N . ILE A 1 176 ? 0.782 -9.577 -12.566 1.00 86.44 176 ILE A N 1
ATOM 1428 C CA . ILE A 1 176 ? -0.283 -9.716 -11.559 1.00 86.44 176 ILE A CA 1
ATOM 1429 C C . ILE A 1 176 ? 0.258 -9.366 -10.164 1.00 86.44 176 ILE A C 1
ATOM 1431 O O . ILE A 1 176 ? -0.353 -8.583 -9.437 1.00 86.44 176 ILE A O 1
ATOM 1435 N N . SER A 1 177 ? 1.425 -9.906 -9.807 1.00 90.06 177 SER A N 1
ATOM 1436 C CA . SER A 1 177 ? 2.107 -9.623 -8.544 1.00 90.06 177 SER A CA 1
ATOM 1437 C C . SER A 1 177 ? 2.448 -8.140 -8.359 1.00 90.06 177 SER A C 1
ATOM 1439 O O . SER A 1 177 ? 2.250 -7.613 -7.264 1.00 90.06 177 SER A O 1
ATOM 1441 N N . THR A 1 178 ? 2.922 -7.460 -9.404 1.00 89.19 178 THR A N 1
ATOM 1442 C CA . THR A 1 178 ? 3.260 -6.030 -9.371 1.00 89.19 178 THR A CA 1
ATOM 1443 C C . THR A 1 178 ? 2.019 -5.162 -9.177 1.00 89.19 178 THR A C 1
ATOM 1445 O O . THR A 1 178 ? 2.037 -4.294 -8.310 1.00 89.19 178 THR A O 1
ATOM 1448 N N . ILE A 1 179 ? 0.922 -5.442 -9.893 1.00 89.25 179 ILE A N 1
ATOM 1449 C CA . ILE A 1 179 ? -0.354 -4.715 -9.745 1.00 89.25 179 ILE A CA 1
ATOM 1450 C C . ILE A 1 179 ? -0.897 -4.863 -8.317 1.00 89.25 179 ILE A C 1
ATOM 1452 O O . ILE A 1 179 ? -1.345 -3.901 -7.704 1.00 89.25 179 ILE A O 1
ATOM 1456 N N . ILE A 1 180 ? -0.848 -6.068 -7.746 1.00 92.00 180 ILE A N 1
ATOM 1457 C CA . ILE A 1 180 ? -1.308 -6.287 -6.366 1.00 92.00 180 ILE A CA 1
ATOM 1458 C C . ILE A 1 180 ? -0.404 -5.563 -5.357 1.00 92.00 180 ILE A C 1
ATOM 1460 O O . ILE A 1 180 ? -0.883 -5.035 -4.349 1.00 92.00 180 ILE A O 1
ATOM 1464 N N . MET A 1 181 ? 0.904 -5.534 -5.617 1.00 92.44 181 MET A N 1
ATOM 1465 C CA . MET A 1 181 ? 1.857 -4.836 -4.761 1.00 92.44 181 MET A CA 1
ATOM 1466 C C . MET A 1 181 ? 1.701 -3.313 -4.845 1.00 92.44 181 MET A C 1
ATOM 1468 O O . MET A 1 181 ? 1.878 -2.645 -3.832 1.00 92.44 181 MET A O 1
ATOM 1472 N N . SER A 1 182 ? 1.344 -2.750 -6.003 1.00 90.31 182 SER A N 1
ATOM 1473 C CA . SER A 1 182 ? 1.154 -1.301 -6.152 1.00 90.31 182 SER A CA 1
ATOM 1474 C C . SER A 1 182 ? -0.084 -0.798 -5.400 1.00 90.31 182 SER A C 1
ATOM 1476 O O . SER A 1 182 ? -0.031 0.248 -4.752 1.00 90.31 182 SER A O 1
ATOM 1478 N N . LEU A 1 183 ? -1.178 -1.567 -5.387 1.00 91.38 183 LEU A N 1
ATOM 1479 C CA . LEU A 1 183 ? -2.440 -1.154 -4.755 1.00 91.38 183 LEU A CA 1
ATOM 1480 C C . LEU A 1 183 ? -2.499 -1.342 -3.228 1.00 91.38 183 LEU A C 1
ATOM 1482 O O . LEU A 1 183 ? -3.351 -0.734 -2.574 1.00 91.38 183 LEU A O 1
ATOM 1486 N N . ILE A 1 184 ? -1.626 -2.168 -2.631 1.00 94.38 184 ILE A N 1
ATOM 1487 C CA . ILE A 1 184 ? -1.723 -2.522 -1.200 1.00 94.38 184 ILE A CA 1
ATOM 1488 C C . ILE A 1 184 ? -1.596 -1.303 -0.280 1.00 94.38 184 ILE A C 1
ATOM 1490 O O . ILE A 1 184 ? -2.293 -1.231 0.731 1.00 94.38 184 ILE A O 1
ATOM 1494 N N . GLY A 1 185 ? -0.750 -0.333 -0.645 1.00 92.56 185 GLY A N 1
ATOM 1495 C CA . GLY A 1 185 ? -0.559 0.900 0.121 1.00 92.56 185 GLY A CA 1
ATOM 1496 C C . GLY A 1 185 ? -1.845 1.720 0.194 1.00 92.56 185 GLY A C 1
ATOM 1497 O O . GLY A 1 185 ? -2.357 1.968 1.283 1.00 92.56 185 GLY A O 1
ATOM 1498 N N . ALA A 1 186 ? -2.437 2.021 -0.966 1.00 93.38 186 ALA A N 1
ATOM 1499 C CA . ALA A 1 186 ? -3.687 2.777 -1.053 1.00 93.38 186 ALA A CA 1
ATOM 1500 C C . ALA A 1 186 ? -4.849 2.080 -0.321 1.00 93.38 186 ALA A C 1
ATOM 1502 O O . ALA A 1 186 ? -5.667 2.733 0.330 1.00 93.38 186 ALA A O 1
ATOM 1503 N N . ILE A 1 187 ? -4.905 0.745 -0.375 1.00 95.50 187 ILE A N 1
ATOM 1504 C CA . ILE A 1 187 ? -5.879 -0.068 0.365 1.00 95.50 187 ILE A CA 1
ATOM 1505 C C . ILE A 1 187 ? -5.689 0.072 1.876 1.00 95.50 187 ILE A C 1
ATOM 1507 O O . ILE A 1 187 ? -6.657 0.327 2.590 1.00 95.50 187 ILE A O 1
ATOM 1511 N N . ILE A 1 188 ? -4.467 -0.086 2.388 1.00 95.75 188 ILE A N 1
ATOM 1512 C CA . ILE A 1 188 ? -4.197 0.033 3.829 1.00 95.75 188 ILE A CA 1
ATOM 1513 C C . ILE A 1 188 ? -4.563 1.435 4.326 1.00 95.75 188 ILE A C 1
ATOM 1515 O O . ILE A 1 188 ? -5.265 1.556 5.336 1.00 95.75 188 ILE A O 1
ATOM 1519 N N . ASP A 1 189 ? -4.145 2.469 3.595 1.00 94.19 189 ASP A N 1
ATOM 1520 C CA . ASP A 1 189 ? -4.369 3.871 3.955 1.00 94.19 189 ASP A CA 1
ATOM 1521 C C . ASP A 1 189 ? -5.862 4.220 3.958 1.00 94.19 189 ASP A C 1
ATOM 1523 O O . ASP A 1 189 ? -6.367 4.841 4.901 1.00 94.19 189 ASP A O 1
ATOM 1527 N N . THR A 1 190 ? -6.611 3.731 2.967 1.00 95.38 190 THR A N 1
ATOM 1528 C CA . THR A 1 190 ? -8.068 3.914 2.899 1.00 95.38 190 THR A CA 1
ATOM 1529 C C . THR A 1 190 ? -8.777 3.171 4.038 1.00 95.38 190 THR A C 1
ATOM 1531 O O . THR A 1 190 ? -9.636 3.746 4.714 1.00 95.38 190 THR A O 1
ATOM 1534 N N . ALA A 1 191 ? -8.400 1.916 4.316 1.00 96.69 191 ALA A N 1
ATOM 1535 C CA . ALA A 1 191 ? -9.010 1.116 5.381 1.00 96.69 191 ALA A CA 1
ATOM 1536 C C . ALA A 1 191 ? -8.831 1.750 6.766 1.00 96.69 191 ALA A C 1
ATOM 1538 O O . ALA A 1 191 ? -9.783 1.825 7.556 1.00 96.69 191 ALA A O 1
ATOM 1539 N N . ILE A 1 192 ? -7.617 2.204 7.093 1.00 95.44 192 ILE A N 1
ATOM 1540 C CA . ILE A 1 192 ? -7.365 2.810 8.403 1.00 95.44 192 ILE A CA 1
ATOM 1541 C C . ILE A 1 192 ? -8.028 4.182 8.530 1.00 95.44 192 ILE A C 1
ATOM 1543 O O . ILE A 1 192 ? -8.578 4.481 9.590 1.00 95.44 192 ILE A O 1
ATOM 1547 N N . SER A 1 193 ? -8.058 4.972 7.454 1.00 95.06 193 SER A N 1
ATOM 1548 C CA . SER A 1 193 ? -8.714 6.283 7.445 1.00 95.06 193 SER A CA 1
ATOM 1549 C C . SER A 1 193 ? -10.213 6.152 7.714 1.00 95.06 193 SER A C 1
ATOM 1551 O O . SER A 1 193 ? -10.732 6.782 8.633 1.00 95.06 193 SER A O 1
ATOM 1553 N N . ILE A 1 194 ? -10.901 5.250 7.006 1.00 95.69 194 ILE A N 1
ATOM 1554 C CA . ILE A 1 194 ? -12.339 5.011 7.203 1.00 95.69 194 ILE A CA 1
ATOM 1555 C C . ILE A 1 194 ? -12.611 4.443 8.597 1.00 95.69 194 ILE A C 1
ATOM 1557 O O . ILE A 1 194 ? -13.453 4.963 9.330 1.00 95.69 194 ILE A O 1
ATOM 1561 N N . SER A 1 195 ? -11.893 3.387 8.991 1.00 96.12 195 SER A N 1
ATOM 1562 C CA . SER A 1 195 ? -12.140 2.734 10.281 1.00 96.12 195 SER A CA 1
ATOM 1563 C C . SER A 1 195 ? -11.833 3.644 11.475 1.00 96.12 195 SER A C 1
ATOM 1565 O O . SER A 1 195 ? -12.532 3.572 12.487 1.00 96.12 195 SER A O 1
ATOM 1567 N N . SER A 1 196 ? -10.831 4.523 11.371 1.00 94.56 196 SER A N 1
ATOM 1568 C CA . SER A 1 196 ? -10.518 5.495 12.418 1.00 94.56 196 SER A CA 1
ATOM 1569 C C . SER A 1 196 ? -11.571 6.594 12.507 1.00 94.56 196 SER A C 1
ATOM 1571 O O . SER A 1 196 ? -12.016 6.881 13.616 1.00 94.56 196 SER A O 1
ATOM 1573 N N . SER A 1 197 ? -12.026 7.147 11.381 1.00 94.56 197 SER A N 1
ATOM 1574 C CA . SER A 1 197 ? -13.088 8.162 11.380 1.00 94.56 197 SER A CA 1
ATOM 1575 C C . SER A 1 197 ? -14.410 7.602 11.906 1.00 94.56 197 SER A C 1
ATOM 1577 O O . SER A 1 197 ? -15.069 8.223 12.735 1.00 94.56 197 SER A O 1
ATOM 1579 N N . MET A 1 198 ? -14.776 6.378 11.513 1.00 94.75 198 MET A N 1
ATOM 1580 C CA . MET A 1 198 ? -15.963 5.706 12.053 1.00 94.75 198 MET A CA 1
ATOM 1581 C C . MET A 1 198 ? -15.845 5.406 13.548 1.00 94.75 198 MET A C 1
ATOM 1583 O O . MET A 1 198 ? -16.839 5.481 14.269 1.00 94.75 198 MET A O 1
ATOM 1587 N N . ASN A 1 199 ? -14.648 5.056 14.024 1.00 94.06 199 ASN A N 1
ATOM 1588 C CA . ASN A 1 199 ? -14.408 4.867 15.449 1.00 94.06 199 ASN A CA 1
ATOM 1589 C C . ASN A 1 199 ? -14.619 6.173 16.225 1.00 94.06 199 ASN A C 1
ATOM 1591 O O . ASN A 1 199 ? -15.198 6.126 17.301 1.00 94.06 199 ASN A O 1
ATOM 1595 N N . GLU A 1 200 ? -14.206 7.315 15.677 1.00 93.19 200 GLU A N 1
ATOM 1596 C CA . GLU A 1 200 ? -14.430 8.627 16.295 1.00 93.19 200 GLU A CA 1
ATOM 1597 C C . GLU A 1 200 ? -15.923 8.972 16.388 1.00 93.19 200 GLU A C 1
ATOM 1599 O O . GLU A 1 200 ? -16.428 9.317 17.454 1.00 93.19 200 GLU A O 1
ATOM 1604 N N . VAL A 1 201 ? -16.670 8.753 15.300 1.00 93.31 201 VAL A N 1
ATOM 1605 C CA . VAL A 1 201 ? -18.135 8.920 15.285 1.00 93.31 201 VAL A CA 1
ATOM 1606 C C . VAL A 1 201 ? -18.809 8.024 16.330 1.00 93.31 201 VAL A C 1
ATOM 1608 O O . VAL A 1 201 ? -19.753 8.444 16.997 1.00 93.31 201 VAL A O 1
ATOM 1611 N N . PHE A 1 202 ? -18.329 6.789 16.490 1.00 91.31 202 PHE A N 1
ATOM 1612 C CA . PHE A 1 202 ? -18.851 5.859 17.488 1.00 91.31 202 PHE A CA 1
ATOM 1613 C C . PHE A 1 202 ? -18.539 6.291 18.929 1.00 91.31 202 PHE A C 1
ATOM 1615 O O . PHE A 1 202 ? -19.392 6.120 19.798 1.00 91.31 202 PHE A O 1
ATOM 1622 N N . LEU A 1 203 ? -17.355 6.858 19.187 1.00 89.12 203 LEU A N 1
ATOM 1623 C CA . LEU A 1 203 ? -16.984 7.375 20.509 1.00 89.12 203 LEU A CA 1
ATOM 1624 C C . LEU A 1 203 ? -17.844 8.583 20.904 1.00 89.12 203 LEU A C 1
ATOM 1626 O O . LEU A 1 203 ? -18.318 8.641 22.036 1.00 89.12 203 LEU A O 1
ATOM 1630 N N . HIS A 1 204 ? -18.114 9.494 19.965 1.00 90.81 204 HIS A N 1
ATOM 1631 C CA . HIS A 1 204 ? -18.958 10.668 20.211 1.00 90.81 204 HIS A CA 1
ATOM 1632 C C . HIS A 1 204 ? -20.460 10.366 20.250 1.00 90.81 204 HIS A C 1
ATOM 1634 O O . HIS A 1 204 ? -21.219 11.102 20.877 1.00 90.81 204 HIS A O 1
ATOM 1640 N N . ASN A 1 205 ? -20.915 9.294 19.598 1.00 88.94 205 ASN A N 1
ATOM 1641 C CA . ASN A 1 205 ? -22.314 8.881 19.643 1.00 88.94 205 ASN A CA 1
ATOM 1642 C C . ASN A 1 205 ? -22.452 7.370 19.898 1.00 88.94 205 ASN A C 1
ATOM 1644 O O . ASN A 1 205 ? -22.770 6.603 18.983 1.00 88.94 205 ASN A O 1
ATOM 1648 N N . PRO A 1 206 ? -22.278 6.916 21.154 1.00 81.25 206 PRO A N 1
ATOM 1649 C CA . PRO A 1 206 ? -22.310 5.491 21.475 1.00 81.25 206 PRO A CA 1
ATOM 1650 C C . PRO A 1 206 ? -23.678 4.836 21.247 1.00 81.25 206 PRO A C 1
ATOM 1652 O O . PRO A 1 206 ? -23.760 3.609 21.152 1.00 81.25 206 PRO A O 1
ATOM 1655 N N . SER A 1 207 ? -24.773 5.603 21.178 1.00 85.12 207 SER A N 1
ATOM 1656 C CA . SER A 1 207 ? -26.134 5.102 20.922 1.00 85.12 207 SER A CA 1
ATOM 1657 C C . SER A 1 207 ? -26.444 4.906 19.432 1.00 85.12 207 SER A C 1
ATOM 1659 O O . SER A 1 207 ? -27.522 4.410 19.093 1.00 85.12 207 SER A O 1
ATOM 1661 N N . ILE A 1 208 ? -25.496 5.214 18.540 1.00 88.81 208 ILE A N 1
ATOM 1662 C CA . ILE A 1 208 ? -25.670 5.083 17.095 1.00 88.81 208 ILE A CA 1
ATOM 1663 C C . ILE A 1 208 ? -26.016 3.646 16.674 1.00 88.81 208 ILE A C 1
ATOM 1665 O O . ILE A 1 208 ? -25.423 2.659 17.113 1.00 88.81 208 ILE A O 1
ATOM 1669 N N . THR A 1 209 ? -26.998 3.517 15.783 1.00 91.00 209 THR A N 1
ATOM 1670 C CA . THR A 1 209 ? -27.390 2.232 15.190 1.00 91.00 209 THR A CA 1
ATOM 1671 C C . THR A 1 209 ? -26.390 1.801 14.117 1.00 91.00 209 THR A C 1
ATOM 1673 O O . THR A 1 209 ? -25.856 2.642 13.395 1.00 91.00 209 THR A O 1
ATOM 1676 N N . ARG A 1 210 ? -26.212 0.486 13.915 1.00 89.31 210 ARG A N 1
ATOM 1677 C CA . ARG A 1 210 ? -25.316 -0.079 12.884 1.00 89.31 210 ARG A CA 1
ATOM 1678 C C . ARG A 1 210 ? -25.518 0.548 11.502 1.00 89.31 210 ARG A C 1
ATOM 1680 O O . ARG A 1 210 ? -24.543 0.896 10.847 1.00 89.31 210 ARG A O 1
ATOM 1687 N N . ARG A 1 211 ? -26.779 0.717 11.082 1.00 90.94 211 ARG A N 1
ATOM 1688 C CA . ARG A 1 211 ? -27.138 1.319 9.789 1.00 90.94 211 ARG A CA 1
ATOM 1689 C C . ARG A 1 211 ? -26.671 2.771 9.678 1.00 90.94 211 ARG A C 1
ATOM 1691 O O . ARG A 1 211 ? -26.027 3.113 8.698 1.00 90.94 211 ARG A O 1
ATOM 1698 N N . LYS A 1 212 ? -26.925 3.588 10.706 1.00 92.50 212 LYS A N 1
ATOM 1699 C CA . LYS A 1 212 ? -26.495 4.994 10.739 1.00 92.50 212 LYS A CA 1
ATOM 1700 C C . LYS A 1 212 ? -24.971 5.126 10.750 1.00 92.50 212 LYS A C 1
ATOM 1702 O O . LYS A 1 212 ? -24.432 5.995 10.076 1.00 92.50 212 LYS A O 1
ATOM 1707 N N . LEU A 1 213 ? -24.269 4.245 11.469 1.00 92.44 213 LEU A N 1
ATOM 1708 C CA . LEU A 1 213 ? -22.804 4.233 11.470 1.00 92.44 213 LEU A CA 1
ATOM 1709 C C . LEU A 1 213 ? -22.241 3.825 10.100 1.00 92.44 213 LEU A C 1
ATOM 1711 O O . LEU A 1 213 ? -21.278 4.425 9.638 1.00 92.44 213 LEU A O 1
ATOM 1715 N N . PHE A 1 214 ? -22.856 2.844 9.434 1.00 94.44 214 PHE A N 1
ATOM 1716 C CA . PHE A 1 214 ? -22.491 2.448 8.073 1.00 94.44 214 PHE A CA 1
ATOM 1717 C C . PHE A 1 214 ? -22.723 3.578 7.059 1.00 94.44 214 PHE A C 1
ATOM 1719 O O . PHE A 1 214 ? -21.819 3.893 6.294 1.00 94.44 214 PHE A O 1
ATOM 1726 N N . GLU A 1 215 ? -23.892 4.225 7.086 1.00 94.50 215 GLU A N 1
ATOM 1727 C CA . GLU A 1 215 ? -24.210 5.372 6.219 1.00 94.50 215 GLU A CA 1
ATOM 1728 C C . GLU A 1 215 ? -23.250 6.549 6.462 1.00 94.50 215 GLU A C 1
ATOM 1730 O O . GLU A 1 215 ? -22.751 7.142 5.508 1.00 94.50 215 GLU A O 1
ATOM 1735 N N . SER A 1 216 ? -22.914 6.835 7.725 1.00 93.50 216 SER A N 1
ATOM 1736 C CA . SER A 1 216 ? -21.904 7.842 8.077 1.00 93.50 216 SER A CA 1
ATOM 1737 C C . SER A 1 216 ? -20.515 7.474 7.539 1.00 93.50 216 SER A C 1
ATO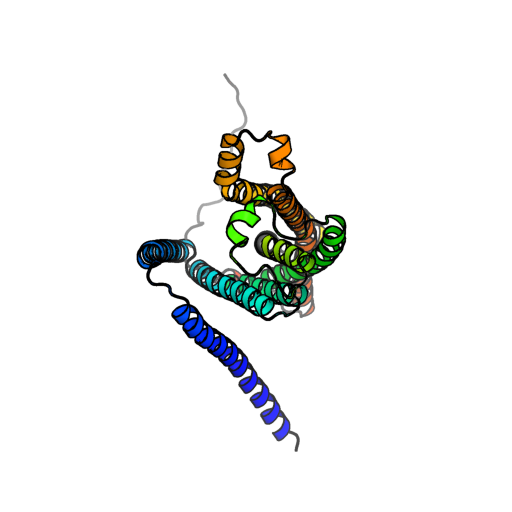M 1739 O O . SER A 1 216 ? -19.860 8.297 6.902 1.00 93.50 216 SER A O 1
ATOM 1741 N N . GLY A 1 217 ? -20.095 6.214 7.700 1.00 93.19 217 GLY A N 1
ATOM 1742 C CA . GLY A 1 217 ? -18.841 5.708 7.140 1.00 93.19 217 GLY A CA 1
ATOM 1743 C C . GLY A 1 217 ? -18.776 5.839 5.617 1.00 93.19 217 GLY A C 1
ATOM 1744 O O . GLY A 1 217 ? -17.758 6.281 5.087 1.00 93.19 217 GLY A O 1
ATOM 1745 N N . LEU A 1 218 ? -19.877 5.534 4.921 1.00 95.25 218 LEU A N 1
ATOM 1746 C CA . LEU A 1 218 ? -19.981 5.738 3.477 1.00 95.25 218 LEU A CA 1
ATOM 1747 C C . LEU A 1 218 ? -19.883 7.219 3.101 1.00 95.25 218 LEU A C 1
ATOM 1749 O O . LEU A 1 218 ? -19.164 7.547 2.162 1.00 95.25 218 LEU A O 1
ATOM 1753 N N . ASN A 1 219 ? -20.549 8.116 3.829 1.00 94.62 219 ASN A N 1
ATOM 1754 C CA . ASN A 1 219 ? -20.466 9.552 3.562 1.00 94.62 219 ASN A CA 1
ATOM 1755 C C . ASN A 1 219 ? -19.023 10.067 3.687 1.00 94.62 219 ASN A C 1
ATOM 1757 O O . ASN A 1 219 ? -18.537 10.688 2.749 1.00 94.62 219 ASN A O 1
ATOM 1761 N N . ILE A 1 220 ? -18.318 9.723 4.772 1.00 92.88 220 ILE A N 1
ATOM 1762 C CA . ILE A 1 220 ? -16.911 10.113 4.998 1.00 92.88 220 ILE A CA 1
ATOM 1763 C C . ILE A 1 220 ? -16.001 9.558 3.895 1.00 92.88 220 ILE A C 1
ATOM 1765 O O . ILE A 1 220 ? -15.079 10.217 3.421 1.00 92.88 220 ILE A O 1
ATOM 1769 N N . SER A 1 221 ? -16.257 8.323 3.467 1.00 93.06 221 SER A N 1
ATOM 1770 C CA . SER A 1 221 ? -15.416 7.658 2.475 1.00 93.06 221 SER A CA 1
ATOM 1771 C C . SER A 1 221 ? -15.528 8.226 1.055 1.00 93.06 221 SER A C 1
ATOM 1773 O O . SER A 1 221 ? -14.618 8.001 0.259 1.00 93.06 221 SER A O 1
ATOM 1775 N N . ARG A 1 222 ? -16.594 8.978 0.726 1.00 91.44 222 ARG A N 1
ATOM 1776 C CA . ARG A 1 222 ? -16.724 9.619 -0.598 1.00 91.44 222 ARG A CA 1
ATOM 1777 C C . ARG A 1 222 ? -15.629 10.656 -0.832 1.00 91.44 222 ARG A C 1
ATOM 1779 O O . ARG A 1 222 ? -15.072 10.703 -1.926 1.00 91.44 222 ARG A O 1
ATOM 1786 N N . ASP A 1 223 ? -15.261 11.402 0.205 1.00 90.44 223 ASP A N 1
ATOM 1787 C CA . ASP A 1 223 ? -14.193 12.404 0.123 1.00 90.44 223 ASP A CA 1
ATOM 1788 C C . ASP A 1 223 ? -12.809 11.737 0.025 1.00 90.44 223 ASP A C 1
ATOM 1790 O O . ASP A 1 223 ? -11.918 12.188 -0.704 1.00 90.44 223 ASP A O 1
ATOM 1794 N N . ILE A 1 224 ? -12.643 10.594 0.701 1.00 92.00 224 ILE A N 1
ATOM 1795 C CA . ILE A 1 224 ? -11.419 9.781 0.638 1.00 92.00 224 ILE A CA 1
ATOM 1796 C C . ILE A 1 224 ? -11.229 9.190 -0.766 1.00 92.00 224 ILE A C 1
ATOM 1798 O O . ILE A 1 224 ? -10.105 9.153 -1.267 1.00 92.00 224 ILE A O 1
ATOM 1802 N N . LEU A 1 225 ? -12.306 8.764 -1.435 1.00 91.31 225 LEU A N 1
ATOM 1803 C CA . LEU A 1 225 ? -12.227 8.191 -2.781 1.00 91.31 225 LEU A CA 1
ATOM 1804 C C . LEU A 1 225 ? -11.624 9.178 -3.789 1.00 91.31 225 LEU A C 1
ATOM 1806 O O . LEU A 1 225 ? -10.717 8.812 -4.542 1.00 91.31 225 LEU A O 1
ATOM 1810 N N . GLY A 1 226 ? -12.115 10.422 -3.795 1.00 88.88 226 GLY A N 1
ATOM 1811 C CA . GLY A 1 226 ? -11.646 11.455 -4.721 1.00 88.88 226 GLY A CA 1
ATOM 1812 C C . GLY A 1 226 ? -10.186 11.834 -4.475 1.00 88.88 226 GLY A C 1
ATOM 1813 O O . GLY A 1 226 ? -9.382 11.858 -5.406 1.00 88.88 226 GLY A O 1
ATOM 1814 N N . THR A 1 227 ? -9.820 12.059 -3.212 1.00 91.38 227 THR A N 1
ATOM 1815 C CA . THR A 1 227 ? -8.442 12.415 -2.834 1.00 91.38 227 THR A CA 1
ATOM 1816 C C . THR A 1 227 ? -7.454 11.293 -3.145 1.00 91.38 227 THR A C 1
ATOM 1818 O O . THR A 1 227 ? -6.428 11.550 -3.771 1.00 91.38 227 THR A O 1
ATOM 1821 N N . THR A 1 228 ? -7.797 10.045 -2.817 1.00 91.19 228 THR A N 1
ATOM 1822 C CA . THR A 1 228 ? -6.943 8.881 -3.090 1.00 91.19 228 THR A CA 1
ATOM 1823 C C . THR A 1 228 ? -6.767 8.671 -4.594 1.00 91.19 228 THR A C 1
ATOM 1825 O O . THR A 1 228 ? -5.643 8.525 -5.063 1.00 91.19 228 THR A O 1
ATOM 1828 N N . THR A 1 229 ? -7.847 8.735 -5.382 1.00 88.25 229 THR A N 1
ATOM 1829 C CA . THR A 1 229 ? -7.771 8.569 -6.847 1.00 88.25 229 THR A CA 1
ATOM 1830 C C . THR A 1 229 ? -6.863 9.617 -7.491 1.00 88.25 229 THR A C 1
ATOM 1832 O O . THR A 1 229 ? -6.028 9.272 -8.328 1.00 88.25 229 THR A O 1
ATOM 1835 N N . ASN A 1 230 ? -6.956 10.876 -7.053 1.00 90.69 230 ASN A N 1
ATOM 1836 C CA . ASN A 1 230 ? -6.076 11.941 -7.536 1.00 90.69 230 ASN A CA 1
ATOM 1837 C C . ASN A 1 230 ? -4.606 11.684 -7.181 1.00 90.69 230 ASN A C 1
ATOM 1839 O O . ASN A 1 230 ? -3.729 11.904 -8.015 1.00 90.69 230 ASN A O 1
ATOM 1843 N N . THR A 1 231 ? -4.319 11.184 -5.976 1.00 91.81 231 THR A N 1
ATOM 1844 C CA . THR A 1 231 ? -2.953 10.818 -5.579 1.00 91.81 231 THR A CA 1
ATOM 1845 C C . THR A 1 231 ? -2.367 9.738 -6.488 1.00 91.81 231 THR A C 1
ATOM 1847 O O . THR A 1 231 ? -1.227 9.885 -6.930 1.00 91.81 231 THR A O 1
ATOM 1850 N N . LEU A 1 232 ? -3.136 8.692 -6.819 1.00 89.12 232 LEU A N 1
ATOM 1851 C CA . LEU A 1 232 ? -2.681 7.648 -7.747 1.00 89.12 232 LEU A CA 1
ATOM 1852 C C . LEU A 1 232 ? -2.418 8.211 -9.148 1.00 89.12 232 LEU A C 1
ATOM 1854 O O . LEU A 1 232 ? -1.391 7.905 -9.752 1.00 89.12 232 LEU A O 1
ATOM 1858 N N . TYR A 1 233 ? -3.314 9.065 -9.644 1.00 88.25 233 TYR A N 1
ATOM 1859 C CA . TYR A 1 233 ? -3.152 9.708 -10.945 1.00 88.25 233 TYR A CA 1
ATOM 1860 C C . TYR A 1 233 ? -1.879 10.564 -11.015 1.00 88.25 233 TYR A C 1
ATOM 1862 O O . TYR A 1 233 ? -1.111 10.455 -11.971 1.00 88.25 233 TYR A O 1
ATOM 1870 N N . PHE A 1 234 ? -1.609 11.383 -9.996 1.00 89.75 234 PHE A N 1
ATOM 1871 C CA . PHE A 1 234 ? -0.401 12.210 -9.977 1.00 89.75 234 PHE A CA 1
ATOM 1872 C C . PHE A 1 234 ? 0.879 11.392 -9.813 1.00 89.75 234 PHE A C 1
ATOM 1874 O O . PHE A 1 234 ? 1.882 11.736 -10.437 1.00 89.75 234 PHE A O 1
ATOM 1881 N N . ALA A 1 235 ? 0.849 10.307 -9.033 1.00 89.94 235 ALA A N 1
ATOM 1882 C CA . ALA A 1 235 ? 1.986 9.394 -8.924 1.00 89.94 235 ALA A CA 1
ATOM 1883 C C . ALA A 1 235 ? 2.363 8.804 -10.293 1.00 89.94 235 ALA A C 1
ATOM 1885 O O . ALA A 1 235 ? 3.542 8.748 -10.638 1.00 89.94 235 ALA A O 1
ATOM 1886 N N . PHE A 1 236 ? 1.360 8.455 -11.102 1.00 87.38 236 PHE A N 1
ATOM 1887 C CA . PHE A 1 236 ? 1.564 7.991 -12.468 1.00 87.38 236 PHE A CA 1
ATOM 1888 C C . PHE A 1 236 ? 2.113 9.074 -13.395 1.00 87.38 236 PHE A C 1
ATOM 1890 O O . PHE A 1 236 ? 3.204 8.924 -13.941 1.00 87.38 236 PHE A O 1
ATOM 1897 N N . VAL A 1 237 ? 1.377 10.174 -13.575 1.00 88.19 237 VAL A N 1
ATOM 1898 C CA . VAL A 1 237 ? 1.770 11.214 -14.538 1.00 88.19 237 VAL A CA 1
ATOM 1899 C C . VAL A 1 237 ? 3.141 11.783 -14.181 1.00 88.19 237 VAL A C 1
ATOM 1901 O O . VAL A 1 237 ? 3.962 11.989 -15.070 1.00 88.19 237 VAL A O 1
ATOM 1904 N N . GLY A 1 238 ? 3.419 11.976 -12.889 1.00 89.25 238 GLY A N 1
ATOM 1905 C CA . GLY A 1 238 ? 4.724 12.421 -12.408 1.00 89.25 238 GLY A CA 1
ATOM 1906 C C . GLY A 1 238 ? 5.839 11.405 -12.666 1.00 89.25 238 GLY A C 1
ATOM 1907 O O . GLY A 1 238 ? 6.924 11.804 -13.084 1.00 89.25 238 GLY A O 1
ATOM 1908 N N . GLY A 1 239 ? 5.574 10.108 -12.471 1.00 87.38 239 GLY A N 1
ATOM 1909 C CA . GLY A 1 239 ? 6.548 9.035 -12.697 1.00 87.38 239 GLY A CA 1
ATOM 1910 C C . GLY A 1 239 ? 6.937 8.855 -14.166 1.00 87.38 239 GLY A C 1
ATOM 1911 O O . GLY A 1 239 ? 8.099 8.591 -14.462 1.00 87.38 239 GLY A O 1
ATOM 1912 N N . TYR A 1 240 ? 5.996 9.072 -15.088 1.00 87.25 240 TYR A N 1
ATOM 1913 C CA . TYR A 1 240 ? 6.213 8.892 -16.528 1.00 87.25 240 TYR A CA 1
ATOM 1914 C C . TYR A 1 240 ? 6.415 10.207 -17.293 1.00 87.25 240 TYR A C 1
ATOM 1916 O O . TYR A 1 240 ? 6.561 10.190 -18.514 1.00 87.25 240 TYR A O 1
ATOM 1924 N N . MET A 1 241 ? 6.474 11.355 -16.608 1.00 88.94 241 MET A N 1
ATOM 1925 C CA . MET A 1 241 ? 6.562 12.672 -17.250 1.00 88.94 241 MET A CA 1
ATOM 1926 C C . MET A 1 241 ? 7.757 12.791 -18.207 1.00 88.94 241 MET A C 1
ATOM 1928 O O . MET A 1 241 ? 7.607 13.299 -19.317 1.00 88.94 241 MET A O 1
ATOM 1932 N N . ALA A 1 242 ? 8.927 12.287 -17.805 1.00 88.00 242 ALA A N 1
ATOM 1933 C CA . ALA A 1 242 ? 10.124 12.301 -18.644 1.00 88.00 242 ALA A CA 1
ATOM 1934 C C . ALA A 1 242 ? 9.954 11.444 -19.911 1.00 88.00 242 ALA A C 1
ATOM 1936 O O . ALA A 1 242 ? 10.322 11.885 -20.996 1.00 88.00 242 ALA A O 1
ATOM 1937 N N . LEU A 1 243 ? 9.334 10.265 -19.788 1.00 84.94 243 LEU A N 1
ATOM 1938 C CA . LEU A 1 243 ? 9.061 9.376 -20.919 1.00 84.94 243 LEU A CA 1
ATOM 1939 C C . LEU A 1 243 ? 8.058 10.005 -21.898 1.00 84.94 243 LEU A C 1
ATOM 1941 O O . LEU A 1 243 ? 8.268 9.958 -23.106 1.00 84.94 243 LEU A O 1
ATOM 1945 N N . ILE A 1 244 ? 7.002 10.650 -21.386 1.00 85.00 244 ILE A N 1
ATOM 1946 C CA . ILE A 1 244 ? 6.018 11.372 -22.213 1.00 85.00 244 ILE A CA 1
ATOM 1947 C C . ILE A 1 244 ? 6.708 12.472 -23.033 1.00 85.00 244 ILE A C 1
ATOM 1949 O O . ILE A 1 244 ? 6.429 12.619 -24.224 1.00 85.00 244 ILE A O 1
ATOM 1953 N N . LEU A 1 245 ? 7.601 13.246 -22.406 1.00 86.88 245 LEU A N 1
ATOM 1954 C CA . LEU A 1 245 ? 8.355 14.301 -23.088 1.00 86.88 245 LEU A CA 1
ATOM 1955 C C . LEU A 1 245 ? 9.309 13.728 -24.138 1.00 86.88 245 LEU A C 1
ATOM 1957 O O . LEU A 1 245 ? 9.329 14.219 -25.262 1.00 86.88 245 LEU A O 1
ATOM 1961 N N . TRP A 1 246 ? 10.027 12.657 -23.807 1.00 86.12 246 TRP A N 1
ATOM 1962 C CA . TRP A 1 246 ? 10.934 11.996 -24.740 1.00 86.12 246 TRP A CA 1
ATOM 1963 C C . TRP A 1 246 ? 10.203 11.474 -25.986 1.00 86.12 246 TRP A C 1
ATOM 1965 O O . TRP A 1 246 ? 10.597 11.778 -27.108 1.00 86.12 246 TRP A O 1
ATOM 1975 N N . LEU A 1 247 ? 9.070 10.783 -25.817 1.00 83.31 247 LEU A N 1
ATOM 1976 C CA . LEU A 1 247 ? 8.269 10.286 -26.944 1.00 83.31 247 LEU A CA 1
ATOM 1977 C C . LEU A 1 247 ? 7.696 11.418 -27.809 1.00 83.31 247 LEU A C 1
ATOM 1979 O O . LEU A 1 247 ? 7.603 11.283 -29.032 1.00 83.31 247 LEU A O 1
ATOM 1983 N N . LYS A 1 248 ? 7.335 12.547 -27.189 1.00 83.62 248 LYS A N 1
ATOM 1984 C CA . LYS A 1 248 ? 6.922 13.751 -27.918 1.00 83.62 248 LYS A CA 1
ATOM 1985 C C . LYS A 1 248 ? 8.062 14.288 -28.789 1.00 83.62 248 LYS A C 1
ATOM 1987 O O . LYS A 1 248 ? 7.806 14.650 -29.938 1.00 83.62 248 LYS A O 1
ATOM 1992 N N . ASP A 1 249 ? 9.284 14.337 -28.266 1.00 86.50 249 ASP A N 1
ATOM 1993 C CA . ASP A 1 249 ? 10.456 14.823 -29.005 1.00 86.50 249 ASP A CA 1
ATOM 1994 C C . ASP A 1 249 ? 10.818 13.899 -30.180 1.00 86.50 249 ASP A C 1
ATOM 1996 O O . ASP A 1 249 ? 11.265 14.373 -31.222 1.00 86.50 249 ASP A O 1
ATOM 2000 N N . LEU A 1 250 ? 10.522 12.599 -30.072 1.00 85.06 250 LEU A N 1
ATOM 2001 C CA . LEU A 1 250 ? 10.613 11.641 -31.182 1.00 85.06 250 LEU A CA 1
ATOM 2002 C C . LEU A 1 250 ? 9.435 11.733 -32.181 1.00 85.06 250 LEU A C 1
ATOM 2004 O O . LEU A 1 250 ? 9.316 10.896 -33.074 1.00 85.06 250 LEU A O 1
ATOM 2008 N N . HIS A 1 251 ? 8.563 12.739 -32.059 1.00 83.88 251 HIS A N 1
ATOM 2009 C CA . HIS A 1 251 ? 7.397 12.970 -32.921 1.00 83.88 251 HIS A CA 1
ATOM 2010 C C . HIS A 1 251 ? 6.374 11.820 -32.954 1.00 83.88 251 HIS A C 1
ATOM 2012 O O . HIS A 1 251 ? 5.625 11.676 -33.926 1.00 83.88 251 HIS A O 1
ATOM 2018 N N . TYR A 1 252 ? 6.280 11.022 -31.886 1.00 81.56 252 TYR A N 1
ATOM 2019 C CA . TYR A 1 252 ? 5.217 10.024 -31.769 1.00 81.56 252 TYR A CA 1
ATOM 2020 C C . TYR A 1 252 ? 3.848 10.706 -31.667 1.00 81.56 252 TYR A C 1
ATOM 2022 O O . TYR A 1 252 ? 3.668 11.708 -30.971 1.00 81.56 252 TYR A O 1
ATOM 2030 N N . SER A 1 253 ? 2.846 10.141 -32.346 1.00 85.75 253 SER A N 1
ATOM 2031 C CA . SER A 1 253 ? 1.471 10.616 -32.201 1.00 85.75 253 SER A CA 1
ATOM 2032 C C . SER A 1 253 ? 0.952 10.318 -30.790 1.00 85.75 253 SER A C 1
ATOM 2034 O O . SER A 1 253 ? 1.281 9.283 -30.208 1.00 85.75 253 SER A O 1
ATOM 2036 N N . PHE A 1 254 ? 0.082 11.176 -30.250 1.00 79.62 254 PHE A N 1
ATOM 2037 C CA . PHE A 1 254 ? -0.522 10.956 -28.929 1.00 79.62 254 PHE A CA 1
ATOM 2038 C C . PHE A 1 254 ? -1.242 9.599 -28.825 1.00 79.62 254 PHE A C 1
ATOM 2040 O O . PHE A 1 254 ? -1.176 8.929 -27.796 1.00 79.62 254 PHE A O 1
ATOM 2047 N N . GLY A 1 255 ? -1.873 9.158 -29.919 1.00 82.00 255 GLY A N 1
ATOM 2048 C CA . GLY A 1 255 ? -2.503 7.841 -29.998 1.00 82.00 255 GLY A CA 1
ATOM 2049 C C . GLY A 1 255 ? -1.497 6.695 -29.885 1.00 82.00 255 GLY A C 1
ATOM 2050 O O . GLY A 1 255 ? -1.791 5.699 -29.231 1.00 82.00 255 GLY A O 1
ATOM 2051 N N . THR A 1 256 ? -0.303 6.839 -30.462 1.00 81.44 256 THR A N 1
ATOM 2052 C CA . THR A 1 256 ? 0.773 5.843 -30.348 1.00 81.44 256 THR A CA 1
ATOM 2053 C C . THR A 1 256 ? 1.334 5.789 -28.928 1.00 81.44 256 THR A C 1
ATOM 2055 O O . THR A 1 256 ? 1.585 4.701 -28.427 1.00 81.44 256 THR A O 1
ATOM 2058 N N . ILE A 1 257 ? 1.458 6.938 -28.256 1.00 81.06 257 ILE A N 1
ATOM 2059 C CA . ILE A 1 257 ? 1.943 7.017 -26.868 1.00 81.06 257 ILE A CA 1
ATOM 2060 C C . ILE A 1 257 ? 0.975 6.307 -25.911 1.00 81.06 257 ILE A C 1
ATOM 2062 O O . ILE A 1 257 ? 1.398 5.481 -25.113 1.00 81.06 257 ILE A O 1
ATOM 2066 N N . ILE A 1 258 ? -0.333 6.567 -26.009 1.00 82.06 258 ILE A N 1
ATOM 2067 C CA . ILE A 1 258 ? -1.321 5.904 -25.137 1.00 82.06 258 ILE A CA 1
ATOM 2068 C C . ILE A 1 258 ? -1.406 4.399 -25.412 1.00 82.06 258 ILE A C 1
ATOM 2070 O O . ILE A 1 258 ? -1.566 3.617 -24.478 1.00 82.06 258 ILE A O 1
ATOM 2074 N N . ASN A 1 259 ? -1.302 3.992 -26.680 1.00 82.56 259 ASN A N 1
ATOM 2075 C CA . ASN A 1 259 ? -1.333 2.578 -27.064 1.00 82.56 259 ASN A CA 1
ATOM 2076 C C . ASN A 1 259 ? 0.016 1.869 -26.882 1.00 82.56 259 ASN A C 1
ATOM 2078 O O . ASN A 1 259 ? 0.118 0.679 -27.182 1.00 82.56 259 ASN A O 1
ATOM 2082 N N . SER A 1 260 ? 1.045 2.567 -26.397 1.00 82.25 260 SER A N 1
ATOM 2083 C CA . SER A 1 260 ? 2.314 1.934 -26.074 1.00 82.25 260 SER A CA 1
ATOM 2084 C C . SER A 1 260 ? 2.126 0.968 -24.904 1.00 82.25 260 SER A C 1
ATOM 2086 O O . SER A 1 260 ? 1.298 1.166 -24.006 1.00 82.25 260 SER A O 1
ATOM 2088 N N . LYS A 1 261 ? 2.886 -0.128 -24.928 1.00 80.81 261 LYS A N 1
ATOM 2089 C CA . LYS A 1 261 ? 2.728 -1.214 -23.959 1.00 80.81 261 LYS A CA 1
ATOM 2090 C C . LYS A 1 261 ? 3.033 -0.754 -22.531 1.00 80.81 261 LYS A C 1
ATOM 2092 O O . LYS A 1 261 ? 2.326 -1.179 -21.616 1.00 80.81 261 LYS A O 1
ATOM 2097 N N . VAL A 1 262 ? 4.022 0.130 -22.355 1.00 81.75 262 VAL A N 1
ATOM 2098 C CA . VAL A 1 262 ? 4.362 0.743 -21.056 1.00 81.75 262 VAL A CA 1
ATOM 2099 C C . VAL A 1 262 ? 3.156 1.483 -20.491 1.00 81.75 262 VAL A C 1
ATOM 2101 O O . VAL A 1 262 ? 2.708 1.196 -19.380 1.00 81.75 262 VAL A O 1
ATOM 2104 N N . PHE A 1 263 ? 2.576 2.384 -21.289 1.00 83.69 263 PHE A N 1
ATOM 2105 C CA . PHE A 1 263 ? 1.435 3.194 -20.867 1.00 83.69 263 PHE A CA 1
ATOM 2106 C C . PHE A 1 263 ? 0.193 2.344 -20.610 1.00 83.69 263 PHE A C 1
ATOM 2108 O O . PHE A 1 263 ? -0.456 2.511 -19.580 1.00 83.69 263 PHE A O 1
ATOM 2115 N N . CYS A 1 264 ? -0.122 1.396 -21.493 1.00 83.88 264 CYS A N 1
ATOM 2116 C CA . CYS A 1 264 ? -1.264 0.498 -21.315 1.00 83.88 264 CYS A CA 1
ATOM 2117 C C . CYS A 1 264 ? -1.159 -0.328 -20.024 1.00 83.88 264 CYS A C 1
ATOM 2119 O O . CYS A 1 264 ? -2.143 -0.436 -19.288 1.00 83.88 264 CYS A O 1
ATOM 2121 N N . SER A 1 265 ? 0.022 -0.889 -19.738 1.00 81.62 265 SER A N 1
ATOM 2122 C CA . SER A 1 265 ? 0.276 -1.666 -18.518 1.00 81.62 265 SER A CA 1
ATOM 2123 C C . SER A 1 265 ? 0.015 -0.834 -17.264 1.00 81.62 265 SER A C 1
ATOM 2125 O O . SER A 1 265 ? -0.704 -1.259 -16.354 1.00 81.62 265 SER A O 1
ATOM 2127 N N . GLU A 1 266 ? 0.539 0.388 -17.240 1.00 85.56 266 GLU A N 1
ATOM 2128 C CA . GLU A 1 266 ? 0.424 1.259 -16.079 1.00 85.56 266 GLU A CA 1
ATOM 2129 C C . GLU A 1 266 ? -0.987 1.840 -15.915 1.00 85.56 266 GLU A C 1
ATOM 2131 O O . GLU A 1 266 ? -1.523 1.858 -14.808 1.00 85.56 266 GLU A O 1
ATOM 2136 N N . ILE A 1 267 ? -1.658 2.223 -17.006 1.00 86.81 267 ILE A N 1
ATOM 2137 C CA . ILE A 1 267 ? -3.066 2.646 -16.965 1.00 86.81 267 ILE A CA 1
ATOM 2138 C C . ILE A 1 267 ? -3.932 1.528 -16.374 1.00 86.81 267 ILE A C 1
ATOM 2140 O O . ILE A 1 267 ? -4.787 1.789 -15.525 1.00 86.81 267 ILE A O 1
ATOM 2144 N N . ILE A 1 268 ? -3.690 0.273 -16.759 1.00 85.81 268 ILE A N 1
ATOM 2145 C CA . ILE A 1 268 ? -4.402 -0.875 -16.189 1.00 85.81 268 ILE A CA 1
ATOM 2146 C C . ILE A 1 268 ? -4.072 -1.059 -14.706 1.00 85.81 268 ILE A C 1
ATOM 2148 O O . ILE A 1 268 ? -4.990 -1.313 -13.923 1.00 85.81 268 ILE A O 1
ATOM 2152 N N . SER A 1 269 ? -2.812 -0.880 -14.301 1.00 86.94 269 SER A N 1
ATOM 2153 C CA . SER A 1 269 ? -2.395 -0.894 -12.891 1.00 86.94 269 SER A CA 1
ATOM 2154 C C . SER A 1 269 ? -3.154 0.154 -12.064 1.00 86.94 269 SER A C 1
ATOM 2156 O O . SER A 1 269 ? -3.728 -0.174 -11.020 1.00 86.94 269 SER A O 1
ATOM 2158 N N . ILE A 1 270 ? -3.259 1.391 -12.558 1.00 89.62 270 ILE A N 1
ATOM 2159 C CA . ILE A 1 270 ? -3.970 2.489 -11.882 1.00 89.62 270 ILE A CA 1
ATOM 2160 C C . ILE A 1 270 ? -5.465 2.212 -11.813 1.00 89.62 270 ILE A C 1
ATOM 2162 O O . ILE A 1 270 ? -6.052 2.338 -10.742 1.00 89.62 270 ILE A O 1
ATOM 2166 N N . LEU A 1 271 ? -6.084 1.789 -12.917 1.00 89.56 271 LEU A N 1
ATOM 2167 C CA . LEU A 1 271 ? -7.507 1.452 -12.936 1.00 89.56 271 LEU A CA 1
ATOM 2168 C C . LEU A 1 271 ? -7.815 0.309 -11.962 1.00 89.56 271 LEU A C 1
ATOM 2170 O O . LEU A 1 271 ? -8.770 0.406 -11.191 1.00 89.56 271 LEU A O 1
ATOM 2174 N N . CYS A 1 272 ? -6.984 -0.737 -11.924 1.00 89.75 272 CYS A N 1
ATOM 2175 C CA . CYS A 1 272 ? -7.110 -1.816 -10.941 1.00 89.75 272 CYS A CA 1
ATOM 2176 C C . CYS A 1 272 ? -6.960 -1.298 -9.505 1.00 89.75 272 CYS A C 1
ATOM 2178 O O . CYS A 1 272 ? -7.714 -1.701 -8.617 1.00 89.75 272 CYS A O 1
ATOM 2180 N N . SER A 1 273 ? -6.028 -0.375 -9.278 1.00 90.75 273 SER A N 1
ATOM 2181 C CA . SER A 1 273 ? -5.800 0.233 -7.968 1.00 90.75 273 SER A CA 1
ATOM 2182 C C . SER A 1 273 ? -6.990 1.092 -7.520 1.00 90.75 273 SER A C 1
ATOM 2184 O O . SER A 1 273 ? -7.471 0.935 -6.398 1.00 90.75 273 SER A O 1
ATOM 2186 N N . SER A 1 274 ? -7.544 1.927 -8.404 1.00 91.31 274 SER A N 1
ATOM 2187 C CA . SER A 1 274 ? -8.749 2.730 -8.150 1.00 91.31 274 SER A CA 1
ATOM 2188 C C . SER A 1 274 ? -9.995 1.868 -7.931 1.00 91.31 274 SER A C 1
ATOM 2190 O O . SER A 1 274 ? -10.815 2.179 -7.063 1.00 91.31 274 SER A O 1
ATOM 2192 N N . LEU A 1 275 ? -10.132 0.748 -8.649 1.00 92.25 275 LEU A N 1
ATOM 2193 C CA . LEU A 1 275 ? -11.174 -0.246 -8.375 1.00 92.25 275 LEU A CA 1
ATOM 2194 C C . LEU A 1 275 ? -11.000 -0.856 -6.981 1.00 92.25 275 LEU A C 1
ATOM 2196 O O . LEU A 1 275 ? -11.979 -0.999 -6.249 1.00 92.25 275 LEU A O 1
ATOM 2200 N N . GLY A 1 276 ? -9.763 -1.150 -6.576 1.00 92.88 276 GLY A N 1
ATOM 2201 C CA . GLY A 1 276 ? -9.457 -1.640 -5.235 1.00 92.88 276 GLY A CA 1
ATOM 2202 C C . GLY A 1 276 ? -9.814 -0.654 -4.125 1.00 92.88 276 GLY A C 1
ATOM 2203 O O . GLY A 1 276 ? -10.454 -1.042 -3.145 1.00 92.88 276 GLY A O 1
ATOM 2204 N N . VAL A 1 277 ? -9.486 0.626 -4.310 1.00 93.62 277 VAL A N 1
ATOM 2205 C CA . VAL A 1 277 ? -9.873 1.716 -3.396 1.00 93.62 277 VAL A CA 1
ATOM 2206 C C . VAL A 1 277 ? -11.395 1.903 -3.362 1.00 93.62 277 VAL A C 1
ATOM 2208 O O . VAL A 1 277 ? -11.975 2.139 -2.306 1.00 93.62 277 VAL A O 1
ATOM 2211 N N . THR A 1 278 ? -12.083 1.739 -4.489 1.00 94.19 278 THR A N 1
ATOM 2212 C CA . THR A 1 278 ? -13.550 1.820 -4.518 1.00 94.19 278 THR A CA 1
ATOM 2213 C C . THR A 1 278 ? -14.189 0.647 -3.772 1.00 94.19 278 THR A C 1
ATOM 2215 O O . THR A 1 278 ? -15.154 0.822 -3.029 1.00 94.19 278 THR A O 1
ATOM 2218 N N . LEU A 1 279 ? -13.638 -0.559 -3.931 1.00 95.12 279 LEU A N 1
ATOM 2219 C CA . LEU A 1 279 ? -14.168 -1.786 -3.340 1.00 95.12 279 LEU A CA 1
ATOM 2220 C C . LEU A 1 279 ? -13.951 -1.855 -1.821 1.00 95.12 279 LEU A C 1
ATOM 2222 O O . LEU A 1 279 ? -14.824 -2.333 -1.093 1.00 95.12 279 LEU A O 1
ATOM 2226 N N . ILE A 1 280 ? -12.811 -1.368 -1.327 1.00 96.31 280 ILE A N 1
ATOM 2227 C CA . ILE A 1 280 ? -12.492 -1.416 0.105 1.00 96.31 280 ILE A CA 1
ATOM 2228 C C . ILE A 1 280 ? -13.402 -0.519 0.949 1.00 96.31 280 ILE A C 1
ATOM 2230 O O . ILE A 1 280 ? -13.608 -0.797 2.132 1.00 96.31 280 ILE A O 1
ATOM 2234 N N . ILE A 1 281 ? -13.970 0.536 0.362 1.00 95.62 281 ILE A N 1
ATOM 2235 C CA . ILE A 1 281 ? -14.841 1.497 1.044 1.00 95.62 281 ILE A CA 1
ATOM 2236 C C . ILE A 1 281 ? -16.057 0.815 1.700 1.00 95.62 281 ILE A C 1
ATOM 2238 O O . ILE A 1 281 ? -16.160 0.837 2.934 1.00 95.62 281 ILE A O 1
ATOM 2242 N N . PRO A 1 282 ? -16.969 0.167 0.944 1.00 95.38 282 PRO A N 1
ATOM 2243 C CA . PRO A 1 282 ? -18.133 -0.483 1.535 1.00 95.38 282 PRO A CA 1
ATOM 2244 C C . PRO A 1 282 ? -17.740 -1.666 2.427 1.00 95.38 282 PRO A C 1
ATOM 2246 O O . PRO A 1 282 ? -18.392 -1.905 3.446 1.00 95.38 282 PRO A O 1
ATOM 2249 N N . ILE A 1 283 ? -16.652 -2.372 2.096 1.00 96.50 283 ILE A N 1
ATOM 2250 C CA . ILE A 1 283 ? -16.133 -3.486 2.900 1.00 96.50 283 ILE A CA 1
ATOM 2251 C C . ILE A 1 283 ? -15.711 -2.989 4.289 1.00 96.50 283 ILE A C 1
ATOM 2253 O O . ILE A 1 283 ? -16.157 -3.529 5.306 1.00 96.50 283 ILE A O 1
ATOM 2257 N N . THR A 1 284 ? -14.915 -1.921 4.346 1.00 96.56 284 THR A N 1
ATOM 2258 C CA . THR A 1 284 ? -14.412 -1.356 5.603 1.00 96.56 284 THR A CA 1
ATOM 2259 C C . THR A 1 284 ? -15.530 -0.759 6.434 1.00 96.56 284 THR A C 1
ATOM 2261 O O . THR A 1 284 ? -15.579 -1.000 7.643 1.00 96.56 284 THR A O 1
ATOM 2264 N N . ALA A 1 285 ? -16.469 -0.042 5.813 1.00 95.62 285 ALA A N 1
ATOM 2265 C CA . ALA A 1 285 ? -17.633 0.481 6.519 1.00 95.62 285 ALA A CA 1
ATOM 2266 C C . ALA A 1 285 ? -18.493 -0.653 7.113 1.00 95.62 285 ALA A C 1
ATOM 2268 O O . ALA A 1 285 ? -18.919 -0.600 8.275 1.00 95.62 285 ALA A O 1
ATOM 2269 N N . GLY A 1 286 ? -18.707 -1.729 6.352 1.00 95.25 286 GLY A N 1
ATOM 2270 C CA . GLY A 1 286 ? -19.466 -2.899 6.791 1.00 95.25 286 GLY A CA 1
ATOM 2271 C C . GLY A 1 286 ? -18.808 -3.633 7.964 1.00 95.25 286 GLY A C 1
ATOM 2272 O O . GLY A 1 286 ? -19.466 -3.901 8.974 1.00 95.25 286 GLY A O 1
ATOM 2273 N N . ILE A 1 287 ? -17.507 -3.913 7.866 1.00 95.50 287 ILE A N 1
ATOM 2274 C CA . ILE A 1 287 ? -16.744 -4.633 8.896 1.00 95.50 287 ILE A CA 1
ATOM 2275 C C . ILE A 1 287 ? -16.559 -3.772 10.150 1.00 95.50 287 ILE A C 1
ATOM 2277 O O . ILE A 1 287 ? -16.763 -4.257 11.265 1.00 95.50 287 ILE A O 1
ATOM 2281 N N . THR A 1 288 ? -16.238 -2.486 9.992 1.00 94.56 288 THR A N 1
ATOM 2282 C CA . THR A 1 288 ? -16.045 -1.570 11.127 1.00 94.56 288 THR A CA 1
ATOM 2283 C C . THR A 1 288 ? -17.338 -1.393 11.916 1.00 94.56 288 THR A C 1
ATOM 2285 O O . THR A 1 288 ? -17.325 -1.510 13.143 1.00 94.56 288 THR A O 1
ATOM 2288 N N . SER A 1 289 ? -18.474 -1.196 11.232 1.00 92.94 289 SER A N 1
ATOM 2289 C CA . SER A 1 289 ? -19.776 -1.094 11.904 1.00 92.94 289 SER A CA 1
ATOM 2290 C C . SER A 1 289 ? -20.146 -2.373 12.663 1.00 92.94 289 SER A C 1
ATOM 2292 O O . SER A 1 289 ? -20.727 -2.301 13.743 1.00 92.94 289 SER A O 1
ATOM 2294 N N . TYR A 1 290 ? -19.776 -3.548 12.147 1.00 92.19 290 TYR A N 1
ATOM 2295 C CA . TYR A 1 290 ? -19.996 -4.818 12.835 1.00 92.19 290 TYR A CA 1
ATOM 2296 C C . TYR A 1 290 ? -19.130 -4.958 14.096 1.00 92.19 290 TYR A C 1
ATOM 2298 O O . TYR A 1 290 ? -19.653 -5.244 15.173 1.00 92.19 290 TYR A O 1
ATOM 2306 N N . ILE A 1 291 ? -17.819 -4.721 13.987 1.00 91.25 291 ILE A N 1
ATOM 2307 C CA . ILE A 1 291 ? -16.864 -4.931 15.088 1.00 91.25 291 ILE A CA 1
ATOM 2308 C C . ILE A 1 291 ? -17.110 -3.957 16.249 1.00 91.25 291 ILE A C 1
ATOM 2310 O O . ILE A 1 291 ? -17.101 -4.379 17.408 1.00 91.25 291 ILE A O 1
ATOM 2314 N N . LEU A 1 292 ? -17.353 -2.672 15.963 1.00 88.56 292 LEU A N 1
ATOM 2315 C CA . LEU A 1 292 ? -17.549 -1.660 17.009 1.00 88.56 292 LEU A CA 1
ATOM 2316 C C . LEU A 1 292 ? -18.840 -1.895 17.807 1.00 88.56 292 LEU A C 1
ATOM 2318 O O . LEU A 1 292 ? -18.816 -1.854 19.039 1.00 88.56 292 LEU A O 1
ATOM 2322 N N . LEU A 1 293 ? -19.952 -2.217 17.134 1.00 84.94 293 LEU A N 1
ATOM 2323 C CA . LEU A 1 293 ? -21.224 -2.465 17.819 1.00 84.94 293 LEU A CA 1
ATOM 2324 C C . LEU A 1 293 ? -21.296 -3.840 18.489 1.00 84.94 293 LEU A C 1
ATOM 2326 O O . LEU A 1 293 ? -21.923 -3.954 19.542 1.00 84.94 293 LEU A O 1
ATOM 2330 N N . SER A 1 294 ? -20.637 -4.867 17.942 1.00 78.25 294 SER A N 1
ATOM 2331 C CA . SER A 1 294 ? -20.575 -6.175 18.603 1.00 78.25 294 SER A CA 1
ATOM 2332 C C . SER A 1 294 ? -19.900 -6.054 19.973 1.00 78.25 294 SER A C 1
ATOM 2334 O O . SER A 1 294 ? -20.421 -6.556 20.965 1.00 78.25 294 SER A O 1
ATOM 2336 N N . LYS A 1 295 ? -18.814 -5.273 20.082 1.00 68.12 295 LYS A N 1
ATOM 2337 C CA . LYS A 1 295 ? -18.140 -5.030 21.367 1.00 68.12 295 LYS A CA 1
ATOM 2338 C C . LYS A 1 295 ? -19.036 -4.316 22.390 1.00 68.12 295 LYS A C 1
ATOM 2340 O O . LYS A 1 295 ? -18.983 -4.653 23.570 1.00 68.12 295 LYS A O 1
ATOM 2345 N N . LYS A 1 296 ? -19.881 -3.375 21.947 1.00 64.81 296 LYS A N 1
ATOM 2346 C CA . LYS A 1 296 ? -20.885 -2.725 22.810 1.00 64.81 296 LYS A CA 1
ATOM 2347 C C . LYS A 1 296 ? -21.873 -3.744 23.379 1.00 64.81 296 LYS A C 1
ATOM 2349 O O . LYS A 1 296 ? -22.165 -3.705 24.567 1.00 64.81 296 LYS A O 1
ATOM 2354 N N . GLN A 1 297 ? -22.369 -4.660 22.548 1.00 57.59 297 GLN A N 1
ATOM 2355 C CA . GLN A 1 297 ? -23.322 -5.687 22.979 1.00 57.59 297 GLN A CA 1
ATOM 2356 C C . GLN A 1 297 ? -22.714 -6.646 24.011 1.00 57.59 297 GLN A C 1
ATOM 2358 O O . GLN A 1 297 ? -23.394 -6.981 24.974 1.00 57.59 297 GLN A O 1
ATOM 2363 N N . TYR A 1 298 ? -21.433 -7.009 23.874 1.00 51.00 298 TYR A N 1
ATOM 2364 C CA . TYR A 1 298 ? -20.725 -7.803 24.889 1.00 51.00 298 TYR A CA 1
ATOM 2365 C C . TYR A 1 298 ? -20.538 -7.045 26.213 1.00 51.00 298 TYR A C 1
ATOM 2367 O O . TYR A 1 298 ? -20.812 -7.600 27.269 1.00 51.00 298 TYR A O 1
ATOM 2375 N N . ALA A 1 299 ? -20.158 -5.762 26.174 1.00 52.44 299 ALA A N 1
ATOM 2376 C CA . ALA A 1 299 ? -20.007 -4.956 27.391 1.00 52.44 299 ALA A CA 1
ATOM 2377 C C . ALA A 1 299 ? -21.334 -4.745 28.149 1.00 52.44 299 ALA A C 1
ATOM 2379 O O . ALA A 1 299 ? -21.335 -4.646 29.371 1.00 52.44 299 ALA A O 1
ATOM 2380 N N . VAL A 1 300 ? -22.459 -4.695 27.427 1.00 53.41 300 VAL A N 1
ATOM 2381 C CA . VAL A 1 300 ? -23.805 -4.584 28.016 1.00 53.41 300 VAL A CA 1
ATOM 2382 C C . VAL A 1 300 ? -24.316 -5.938 28.533 1.00 53.41 300 VAL A C 1
ATOM 2384 O O . VAL A 1 300 ? -25.012 -5.969 29.543 1.00 53.41 300 VAL A O 1
ATOM 2387 N N . ALA A 1 301 ? -23.964 -7.055 27.886 1.00 47.81 301 ALA A N 1
ATOM 2388 C CA . ALA A 1 301 ? -24.359 -8.402 28.312 1.00 47.81 301 ALA A CA 1
ATOM 2389 C C . ALA A 1 301 ? -23.628 -8.886 29.581 1.00 47.81 301 ALA A C 1
ATOM 2391 O O . ALA A 1 301 ? -24.203 -9.653 30.349 1.00 47.81 301 ALA A O 1
ATOM 2392 N N . ASP A 1 302 ? -22.406 -8.403 29.832 1.00 40.75 302 ASP A N 1
ATOM 2393 C CA . ASP A 1 302 ? -21.598 -8.762 31.010 1.00 40.75 302 ASP A CA 1
ATOM 2394 C C . ASP A 1 302 ? -21.935 -7.948 32.282 1.00 40.75 302 ASP A C 1
ATOM 2396 O O . ASP A 1 302 ? -21.233 -8.050 33.287 1.00 40.75 302 ASP A O 1
ATOM 2400 N N . GLY A 1 303 ? -23.011 -7.150 32.282 1.00 43.88 303 GLY A N 1
ATOM 2401 C CA . GLY A 1 303 ? -23.584 -6.570 33.505 1.00 43.88 303 GLY A CA 1
ATOM 2402 C C . GLY A 1 303 ? -22.685 -5.608 34.294 1.00 43.88 303 GLY A C 1
ATOM 2403 O O . GLY A 1 303 ? -22.957 -5.377 35.469 1.00 43.88 303 GLY A O 1
ATOM 2404 N N . ASN A 1 304 ? -21.635 -5.035 33.694 1.00 34.72 304 ASN A N 1
ATOM 2405 C CA . ASN A 1 304 ? -20.778 -4.068 34.384 1.00 34.72 304 ASN A CA 1
ATOM 2406 C C . ASN A 1 304 ? -21.214 -2.632 34.061 1.00 34.72 304 ASN A C 1
ATOM 2408 O O . ASN A 1 304 ? -20.761 -2.002 33.103 1.00 34.72 304 ASN A O 1
ATOM 2412 N N . SER A 1 305 ? -22.164 -2.159 34.859 1.00 38.38 305 SER A N 1
ATOM 2413 C CA . SER A 1 305 ? -22.704 -0.805 34.885 1.00 38.38 305 SER A CA 1
ATOM 2414 C C . SER A 1 305 ? -21.617 0.263 35.073 1.00 38.38 305 SER A C 1
ATOM 2416 O O . SER A 1 305 ? -20.869 0.256 36.041 1.00 38.38 305 SER A O 1
ATOM 2418 N N . SER A 1 306 ? -21.605 1.219 34.145 1.00 38.06 306 SER A N 1
ATOM 2419 C CA . SER A 1 306 ? -21.439 2.657 34.412 1.00 38.06 306 SER A CA 1
ATOM 2420 C C . SER A 1 306 ? -20.118 3.223 34.959 1.00 38.06 306 SER A C 1
ATOM 2422 O O . SER A 1 306 ? -20.046 4.439 35.050 1.00 38.06 306 SER A O 1
ATOM 2424 N N . GLU A 1 307 ? -19.075 2.439 35.253 1.00 36.72 307 GLU A N 1
ATOM 2425 C CA . GLU A 1 307 ? -17.859 2.993 35.904 1.00 36.72 307 GLU A CA 1
ATOM 2426 C C . GLU A 1 307 ? -16.588 3.019 35.021 1.00 36.72 307 GLU A C 1
ATOM 2428 O O . GLU A 1 307 ? -15.618 3.697 35.331 1.00 36.72 307 GLU A O 1
ATOM 2433 N N . ASN A 1 308 ? -16.570 2.337 33.867 1.00 30.78 308 ASN A N 1
ATOM 2434 C CA . ASN A 1 308 ? -15.351 2.202 33.040 1.00 30.78 308 ASN A CA 1
ATOM 2435 C C . ASN A 1 308 ? -15.309 3.067 31.764 1.00 30.78 308 ASN A C 1
ATOM 2437 O O . ASN A 1 308 ? -14.386 2.930 30.959 1.00 30.78 308 ASN A O 1
ATOM 2441 N N . LEU A 1 309 ? -16.300 3.936 31.544 1.00 42.03 309 LEU A N 1
ATOM 2442 C CA . LEU A 1 309 ? -16.330 4.832 30.376 1.00 42.03 309 LEU A CA 1
ATOM 2443 C C . LEU A 1 309 ? -15.630 6.177 30.626 1.00 42.03 309 LEU A C 1
ATOM 2445 O O . LEU A 1 309 ? -15.148 6.764 29.663 1.00 42.03 309 LEU A O 1
ATOM 2449 N N . GLU A 1 310 ? -15.471 6.607 31.882 1.00 34.97 310 GLU A N 1
ATOM 2450 C CA . GLU A 1 310 ? -14.664 7.791 32.232 1.00 34.97 310 GLU A CA 1
ATOM 2451 C C . GLU A 1 310 ? -13.154 7.532 32.104 1.00 34.97 310 GLU A C 1
ATOM 2453 O O . GLU A 1 310 ? -12.384 8.421 31.751 1.00 34.97 310 GLU A O 1
ATOM 2458 N N . HIS A 1 311 ? -12.704 6.284 32.256 1.00 30.61 311 HIS A N 1
ATOM 2459 C CA . HIS A 1 311 ? -11.275 5.967 32.162 1.00 30.61 311 HIS A CA 1
ATOM 2460 C C . HIS A 1 311 ? -10.712 5.934 30.726 1.00 30.61 311 HIS A C 1
ATOM 2462 O O . HIS A 1 311 ? -9.507 5.753 30.543 1.00 30.61 311 HIS A O 1
ATOM 2468 N N . LEU A 1 312 ? -11.555 6.110 29.700 1.00 37.66 312 LEU A N 1
ATOM 2469 C CA . LEU A 1 312 ? -11.139 6.222 28.293 1.00 37.66 312 LEU A CA 1
ATOM 2470 C C . LEU A 1 312 ? -11.052 7.675 27.793 1.00 37.66 312 LEU A C 1
ATOM 2472 O O . LEU A 1 312 ? -10.534 7.885 26.696 1.00 37.66 312 LEU A O 1
ATOM 2476 N N . SER A 1 313 ? -11.512 8.658 28.577 1.00 32.97 313 SER A N 1
ATOM 2477 C CA . SER A 1 313 ? -11.318 10.091 28.301 1.00 32.97 313 SER A CA 1
ATOM 2478 C C . SER A 1 313 ? -10.074 10.682 28.970 1.00 32.97 313 SER A C 1
ATOM 2480 O O . SER A 1 313 ? -9.614 11.735 28.546 1.00 32.97 313 SER A O 1
ATOM 2482 N N . ASP A 1 314 ? -9.483 9.997 29.953 1.00 28.61 314 ASP A N 1
ATOM 2483 C CA . ASP A 1 314 ? -8.498 10.600 30.864 1.00 28.61 314 ASP A CA 1
ATOM 2484 C C . ASP A 1 314 ? -7.017 10.356 30.493 1.00 28.61 314 ASP A C 1
ATOM 2486 O O . ASP A 1 314 ? -6.113 10.476 31.315 1.00 28.61 314 ASP A O 1
ATOM 2490 N N . SER A 1 315 ? -6.724 9.994 29.237 1.00 30.66 315 SER A N 1
ATOM 2491 C CA . SER A 1 315 ? -5.339 9.829 28.750 1.00 30.66 315 SER A CA 1
ATOM 2492 C C . SER A 1 315 ? -4.910 10.892 27.732 1.00 30.66 315 SER A C 1
ATOM 2494 O O . SER A 1 315 ? -4.149 10.592 26.808 1.00 30.66 315 SER A O 1
ATOM 2496 N N . SER A 1 316 ? -5.393 12.122 27.909 1.00 28.38 316 SER A N 1
ATOM 2497 C CA . SER A 1 316 ? -4.812 13.342 27.338 1.00 28.38 316 SER A CA 1
ATOM 2498 C C . SER A 1 316 ? -4.718 14.379 28.464 1.00 28.38 316 SER A C 1
ATOM 2500 O O . SER A 1 316 ? -5.758 14.896 28.862 1.00 28.38 316 SER A O 1
ATOM 2502 N N . PRO A 1 317 ? -3.532 14.667 29.026 1.00 35.50 317 PRO A N 1
ATOM 2503 C CA . PRO A 1 317 ? -3.405 15.746 29.992 1.00 35.50 317 PRO A CA 1
ATOM 2504 C C . PRO A 1 317 ? -3.459 17.106 29.278 1.00 35.50 317 PRO A C 1
ATOM 2506 O O . PRO A 1 317 ? -3.014 17.228 28.135 1.00 35.50 317 PRO A O 1
ATOM 2509 N N . ASP A 1 318 ? -3.964 18.096 30.017 1.00 29.08 318 ASP A N 1
ATOM 2510 C CA . ASP A 1 318 ? -3.910 19.548 29.790 1.00 29.08 318 ASP A CA 1
ATOM 2511 C C . ASP A 1 318 ? -5.061 20.188 28.995 1.00 29.08 318 ASP A C 1
ATOM 2513 O O . ASP A 1 318 ? -4.979 20.376 27.785 1.00 29.08 318 ASP A O 1
ATOM 2517 N N . LEU A 1 319 ? -6.118 20.589 29.722 1.00 27.80 319 LEU A N 1
ATOM 2518 C CA . LEU A 1 319 ? -6.646 21.970 29.818 1.00 27.80 319 LEU A CA 1
ATOM 2519 C C . LEU A 1 319 ? -8.047 21.943 30.457 1.00 27.80 319 LEU A C 1
ATOM 2521 O O . LEU A 1 319 ? -9.061 21.795 29.780 1.00 27.80 319 LEU A O 1
ATOM 2525 N N . ALA A 1 320 ? -8.089 22.090 31.781 1.00 28.83 320 ALA A N 1
ATOM 2526 C CA . ALA A 1 320 ? -9.294 22.417 32.537 1.00 28.83 320 ALA A CA 1
ATOM 2527 C C . ALA A 1 320 ? -9.193 23.861 33.059 1.00 28.83 320 ALA A C 1
ATOM 2529 O O . ALA A 1 320 ? -8.077 24.355 33.233 1.00 28.83 320 ALA A O 1
ATOM 2530 N N . ILE A 1 321 ? -10.359 24.444 33.383 1.00 29.64 321 ILE A N 1
ATOM 2531 C CA . ILE A 1 321 ? -10.669 25.797 33.913 1.00 29.64 321 ILE A CA 1
ATOM 2532 C C . ILE A 1 321 ? -11.174 26.740 32.793 1.00 29.64 321 ILE A C 1
ATOM 2534 O O . ILE A 1 321 ? -10.468 26.967 31.820 1.00 29.64 321 ILE A O 1
ATOM 2538 N N . ASP A 1 322 ? -12.378 27.320 32.819 1.00 25.25 322 ASP A N 1
ATOM 2539 C CA . ASP A 1 322 ? -13.397 27.477 33.869 1.00 25.25 322 ASP A CA 1
ATOM 2540 C C . ASP A 1 322 ? -14.788 27.587 33.215 1.00 25.25 322 ASP A C 1
ATOM 2542 O O . ASP A 1 322 ? -14.946 28.287 32.213 1.00 25.25 322 ASP A O 1
ATOM 2546 N N . SER A 1 323 ? -15.805 26.947 33.787 1.00 28.97 323 SER A N 1
ATOM 2547 C CA . SER A 1 323 ? -17.209 27.148 33.413 1.00 28.97 323 SER A CA 1
ATOM 2548 C C . SER A 1 323 ? -18.013 27.528 34.653 1.00 28.97 323 SER A C 1
ATOM 2550 O O . SER A 1 323 ? -18.863 26.773 35.118 1.00 28.97 323 SER A O 1
ATOM 2552 N N . ASN A 1 324 ? -17.728 28.713 35.183 1.00 32.97 324 ASN A N 1
ATOM 2553 C CA . ASN A 1 324 ? -18.634 29.468 36.038 1.00 32.97 324 ASN A CA 1
ATOM 2554 C C . ASN A 1 324 ? -18.985 30.774 35.325 1.00 32.97 324 ASN A C 1
ATOM 2556 O O . ASN A 1 324 ? -18.353 31.801 35.551 1.00 32.97 324 ASN A O 1
ATOM 2560 N N . LEU A 1 325 ? -19.999 30.743 34.460 1.00 30.86 325 LEU A N 1
ATOM 2561 C CA . LEU A 1 325 ? -20.745 31.956 34.148 1.00 30.86 325 LEU A CA 1
ATOM 2562 C C . LEU A 1 325 ? -22.230 31.630 33.984 1.00 30.86 325 LEU A C 1
ATOM 2564 O O . LEU A 1 325 ? -22.653 30.954 33.049 1.00 30.86 325 LEU A O 1
ATOM 2568 N N . ASP A 1 326 ? -22.960 32.118 34.980 1.00 28.97 326 ASP A N 1
ATOM 2569 C CA . ASP A 1 326 ? -24.400 32.244 35.135 1.00 28.97 326 ASP A CA 1
ATOM 2570 C C . ASP A 1 326 ? -25.240 32.145 33.856 1.00 28.97 326 ASP A C 1
ATOM 2572 O O . ASP A 1 326 ? -25.256 33.019 32.985 1.00 28.97 326 ASP A O 1
ATOM 2576 N N . THR A 1 327 ? -26.093 31.125 33.840 1.00 32.06 327 THR A N 1
ATOM 2577 C CA . THR A 1 327 ? -27.334 31.090 33.072 1.00 32.06 327 THR A CA 1
ATOM 2578 C C . THR A 1 327 ? -28.339 32.079 33.671 1.00 32.06 327 THR A C 1
ATOM 2580 O O . THR A 1 327 ? -29.203 31.679 34.446 1.00 32.06 327 THR A O 1
ATOM 2583 N N . ASN A 1 328 ? -28.217 33.372 33.356 1.00 30.62 328 ASN A N 1
ATOM 2584 C CA . ASN A 1 328 ? -29.304 34.353 33.514 1.00 30.62 328 ASN A CA 1
ATOM 2585 C C . ASN A 1 328 ? -28.987 35.683 32.805 1.00 30.62 328 ASN A C 1
ATOM 2587 O O . ASN A 1 328 ? -28.702 36.691 33.444 1.00 30.62 328 ASN A O 1
ATOM 2591 N N . LYS A 1 329 ? -29.030 35.684 31.464 1.00 33.84 329 LYS A N 1
ATOM 2592 C CA . LYS A 1 329 ? -29.307 36.868 30.621 1.00 33.84 329 LYS A CA 1
ATOM 2593 C C . LYS A 1 329 ? -29.266 36.488 29.140 1.00 33.84 329 LYS A C 1
ATOM 2595 O O . LYS A 1 329 ? -28.253 36.668 28.480 1.00 33.84 329 LYS A O 1
ATOM 2600 N N . ILE A 1 330 ? -30.372 35.984 28.603 1.00 32.00 330 ILE A N 1
ATOM 2601 C CA . ILE A 1 330 ? -30.679 36.176 27.179 1.00 32.00 330 ILE A CA 1
ATOM 2602 C C . ILE A 1 330 ? -32.159 36.516 27.120 1.00 32.00 330 ILE A C 1
ATOM 2604 O O . ILE A 1 330 ? -33.019 35.656 26.966 1.00 32.00 330 ILE A O 1
ATOM 2608 N N . ASP A 1 331 ? -32.417 37.797 27.331 1.00 30.08 331 ASP A N 1
ATOM 2609 C CA . ASP A 1 331 ? -33.699 38.434 27.123 1.00 30.08 331 ASP A CA 1
ATOM 2610 C C . ASP A 1 331 ? -33.466 39.486 26.035 1.00 30.08 331 ASP A C 1
ATOM 2612 O O . ASP A 1 331 ? -32.546 40.295 26.165 1.00 30.08 331 ASP A O 1
ATOM 2616 N N . ILE A 1 332 ? -34.340 39.476 25.020 1.00 31.58 332 ILE A N 1
ATOM 2617 C CA . ILE A 1 332 ? -34.578 40.562 24.052 1.00 31.58 332 ILE A CA 1
ATOM 2618 C C . ILE A 1 332 ? -33.420 40.713 23.034 1.00 31.58 332 ILE A C 1
ATOM 2620 O O . ILE A 1 332 ? -32.281 40.981 23.381 1.00 31.58 332 ILE A O 1
ATOM 2624 N N . ILE A 1 333 ? -33.625 40.451 21.739 1.00 32.19 333 ILE A N 1
ATOM 2625 C CA . ILE A 1 333 ? -34.090 41.450 20.762 1.00 32.19 333 ILE A CA 1
ATOM 2626 C C . ILE A 1 333 ? -34.806 40.733 19.600 1.00 32.19 333 ILE A C 1
ATOM 2628 O O . ILE A 1 333 ? -34.220 39.957 18.846 1.00 32.19 333 ILE A O 1
ATOM 2632 N N . LYS A 1 334 ? -36.110 41.016 19.491 1.00 31.62 334 LYS A N 1
ATOM 2633 C CA . LYS A 1 334 ? -36.903 40.954 18.256 1.00 31.62 334 LYS A CA 1
ATOM 2634 C C . LYS A 1 334 ? -36.374 41.992 17.262 1.00 31.62 334 LYS A C 1
ATOM 2636 O O . LYS A 1 334 ? -35.963 43.046 17.718 1.00 31.62 334 LYS A O 1
ATOM 2641 N N . GLY A 1 335 ? -36.493 41.663 15.972 1.00 31.75 335 GLY A N 1
ATOM 2642 C CA . GLY A 1 335 ? -36.756 42.532 14.811 1.00 31.75 335 GLY A CA 1
ATOM 2643 C C . GLY A 1 335 ? -36.266 43.981 14.815 1.00 31.75 335 GLY A C 1
ATOM 2644 O O . GLY A 1 335 ? -36.588 44.740 15.714 1.00 31.75 335 GLY A O 1
ATOM 2645 N N . ASP A 1 336 ? -35.559 44.362 13.753 1.00 30.59 336 ASP A N 1
ATOM 2646 C CA . ASP A 1 336 ? -36.005 45.405 12.815 1.00 30.59 336 ASP A CA 1
ATOM 2647 C C . ASP A 1 336 ? -34.899 45.661 11.769 1.00 30.59 336 ASP A C 1
ATOM 2649 O O . ASP A 1 336 ? -33.748 45.926 12.100 1.00 30.59 336 ASP A O 1
ATOM 2653 N N . ASP A 1 337 ? -35.260 45.444 10.503 1.00 32.06 337 ASP A N 1
ATOM 2654 C CA . ASP A 1 337 ? -35.174 46.414 9.407 1.00 32.06 337 ASP A CA 1
ATOM 2655 C C . ASP A 1 337 ? -33.906 47.283 9.151 1.00 32.06 337 ASP A C 1
ATOM 2657 O O . ASP A 1 337 ? -33.536 48.142 9.947 1.00 32.06 337 ASP A O 1
ATOM 2661 N N . ILE A 1 338 ? -33.446 47.180 7.880 1.00 33.50 338 ILE A N 1
ATOM 2662 C CA . ILE A 1 338 ? -32.961 48.251 6.955 1.00 33.50 338 ILE A CA 1
ATOM 2663 C C . ILE A 1 338 ? -31.459 48.648 7.045 1.00 33.50 338 ILE A C 1
ATOM 2665 O O . ILE A 1 338 ? -30.899 48.619 8.140 1.00 33.50 338 ILE A O 1
ATOM 2669 N N . PRO A 1 339 ? -30.782 49.101 5.951 1.00 50.31 339 PRO A N 1
ATOM 2670 C CA . PRO A 1 339 ? -31.203 49.285 4.543 1.00 50.31 339 PRO A CA 1
ATOM 2671 C C . PRO A 1 339 ? -30.514 48.393 3.498 1.00 50.31 339 PRO A C 1
ATOM 2673 O O . PRO A 1 339 ? -29.340 48.003 3.694 1.00 50.31 339 PRO A O 1
#

Radius of gyration: 26.45 Å; chains: 1; bounding box: 69×85×73 Å

Organism: NCBI:txid1121322